Protein AF-A0A7S3C3A8-F1 (afdb_monomer_lite)

Radius of gyration: 32.12 Å; chains: 1; bounding box: 82×90×68 Å

InterPro domains:
  IPR036719 Neurotransmitter-gated ion-channel transmembrane domain superfamily [SSF90112] (2-70)
  IPR038050 Neuronal acetylcholine receptor [G3DSA:1.20.58.390] (1-126)

Foldseek 3Di:
DLVVLLVLLVQLLVLLVDDPVPLVVSLVSLVVSLVVLVVVVVVVVVVDPDDPDCDPVNVSSVVSNVLSVVSNVVSVVVVVVVVPDPPPDVVPVVVVVVSVVSVVVSVVSNVVSVVVSVVVVVVVVVVVVVVVVVCVPPVVNVVVCVVVVPPPPPPPPPPPPDPDDDDDDDDPDDDPVVVPPPPDDDDDDDDDDDDDDDDDDDDDDDDDDDDDDDDPDDDDDDDDDCPDPVVVVVVVVVVVVVVVVVVPPDDDDDDDDD

Secondary structure (DSSP, 8-state):
-HHHHHHHHHHHHHGGGS-GGGHHHHHHHHHHHHHHHHHHHHHHHTTS---SS--HHHHHHHHHHHHHHHHHHHHHHHHHHHTT---TTTHHHHHHHHHHHHHHHHHHHHHHHHHHHHHHHHHHHHHHHHHHHHHHH-HHHHHHHHHTT-----------S--------------TTTTSSSSS--------------------------------------------HHHHHHHHHHHHHHHHHHTT-PPPPPP---

pLDDT: mean 70.59, std 19.93, range [32.56, 95.56]

Organism: NCBI:txid156174

Structure (mmCIF, N/CA/C/O backbone):
data_AF-A0A7S3C3A8-F1
#
_entry.id   AF-A0A7S3C3A8-F1
#
loop_
_atom_site.group_PDB
_atom_site.id
_atom_site.type_symbol
_atom_site.label_atom_id
_atom_site.label_alt_id
_atom_site.label_comp_id
_atom_site.label_asym_id
_atom_site.label_entity_id
_atom_site.label_seq_id
_atom_site.pdbx_PDB_ins_code
_atom_site.Cartn_x
_atom_site.Cartn_y
_atom_site.Cartn_z
_atom_site.occupancy
_atom_site.B_iso_or_equiv
_atom_site.auth_seq_id
_atom_site.auth_comp_id
_atom_site.auth_asym_id
_atom_site.auth_atom_id
_atom_site.pdbx_PDB_model_num
ATOM 1 N N . VAL A 1 1 ? -11.037 -4.523 7.716 1.00 83.69 1 VAL A N 1
ATOM 2 C CA . VAL A 1 1 ? -10.410 -3.307 7.142 1.00 83.69 1 VAL A CA 1
ATOM 3 C C . VAL A 1 1 ? -8.915 -3.490 6.926 1.00 83.69 1 VAL A C 1
ATOM 5 O O . VAL A 1 1 ? -8.466 -3.279 5.818 1.00 83.69 1 VAL A O 1
ATOM 8 N N . ILE A 1 2 ? -8.159 -3.967 7.920 1.00 83.81 2 ILE A N 1
ATOM 9 C CA . ILE A 1 2 ? -6.715 -4.226 7.752 1.00 83.81 2 ILE A CA 1
ATOM 10 C C . ILE A 1 2 ? -6.451 -5.300 6.686 1.00 83.81 2 ILE A C 1
ATOM 12 O O . ILE A 1 2 ? -5.671 -5.065 5.779 1.00 83.81 2 ILE A O 1
ATOM 16 N N . LEU A 1 3 ? -7.177 -6.424 6.742 1.00 85.56 3 LEU A N 1
ATOM 17 C CA . LEU A 1 3 ? -7.025 -7.540 5.801 1.00 85.56 3 LEU A CA 1
ATOM 18 C C . LEU A 1 3 ? -7.137 -7.135 4.311 1.00 85.56 3 LEU A C 1
ATOM 20 O O . LEU A 1 3 ? -6.213 -7.451 3.563 1.00 85.56 3 LEU A O 1
ATOM 24 N N . PRO A 1 4 ? -8.193 -6.430 3.847 1.00 90.75 4 PRO A N 1
ATOM 25 C CA . PRO A 1 4 ? -8.275 -6.020 2.443 1.00 90.75 4 PRO A CA 1
ATOM 26 C C . PRO A 1 4 ? -7.177 -5.025 2.049 1.00 90.75 4 PRO A C 1
ATOM 28 O O . PRO A 1 4 ? -6.632 -5.155 0.962 1.00 90.75 4 PRO A O 1
ATOM 31 N N . ILE A 1 5 ? -6.789 -4.098 2.937 1.00 89.62 5 ILE A N 1
ATOM 32 C CA . ILE A 1 5 ? -5.680 -3.160 2.685 1.00 89.62 5 ILE A CA 1
ATOM 33 C C . ILE A 1 5 ? -4.371 -3.926 2.457 1.00 89.62 5 ILE A C 1
ATOM 35 O O . ILE A 1 5 ? -3.675 -3.663 1.483 1.00 89.62 5 ILE A O 1
ATOM 39 N N . THR A 1 6 ? -4.066 -4.902 3.318 1.00 85.25 6 THR A N 1
ATOM 40 C CA . THR A 1 6 ? -2.862 -5.737 3.179 1.00 85.25 6 THR A CA 1
ATOM 41 C C . THR A 1 6 ? -2.923 -6.675 1.975 1.00 85.25 6 THR A C 1
ATOM 43 O O . THR A 1 6 ? -1.894 -7.012 1.412 1.00 85.25 6 THR A O 1
ATOM 46 N N . CYS A 1 7 ? -4.113 -7.116 1.552 1.00 89.75 7 CYS A N 1
ATOM 47 C CA . CYS A 1 7 ? -4.233 -7.887 0.312 1.00 89.75 7 CYS A CA 1
ATOM 48 C C . CYS A 1 7 ? -3.934 -7.015 -0.908 1.00 89.75 7 CYS A C 1
ATOM 50 O O . CYS A 1 7 ? -3.200 -7.449 -1.788 1.00 89.75 7 CYS A O 1
ATOM 52 N N . LEU A 1 8 ? -4.474 -5.792 -0.960 1.00 91.69 8 LEU A N 1
ATOM 53 C CA . LEU A 1 8 ? -4.268 -4.879 -2.090 1.00 91.69 8 LEU A CA 1
ATOM 54 C C . LEU A 1 8 ? -2.791 -4.559 -2.319 1.00 91.69 8 LEU A C 1
ATOM 56 O O . LEU A 1 8 ? -2.350 -4.494 -3.462 1.00 91.69 8 LEU A O 1
ATOM 60 N N . SER A 1 9 ? -2.015 -4.396 -1.254 1.00 87.62 9 SER A N 1
ATOM 61 C CA . SER A 1 9 ? -0.583 -4.140 -1.372 1.00 87.62 9 SER A CA 1
ATOM 62 C C . SER A 1 9 ? 0.221 -5.365 -1.803 1.00 87.62 9 SER A C 1
ATOM 64 O O . SER A 1 9 ? 1.071 -5.237 -2.678 1.00 87.62 9 SER A O 1
ATOM 66 N N . VAL A 1 10 ? -0.110 -6.562 -1.309 1.00 87.81 10 VAL A N 1
ATOM 67 C CA . VAL A 1 10 ? 0.480 -7.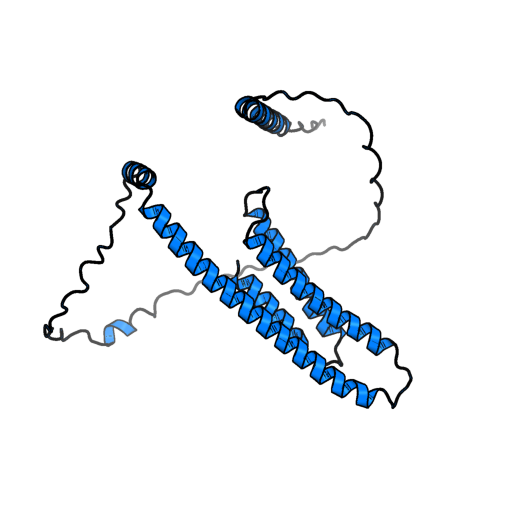822 -1.807 1.00 87.81 10 VAL A CA 1
ATOM 68 C C . VAL A 1 10 ? 0.159 -8.046 -3.293 1.00 87.81 10 VAL A C 1
ATOM 70 O O . VAL A 1 10 ? 1.001 -8.500 -4.067 1.00 87.81 10 VAL A O 1
ATOM 73 N N . PHE A 1 11 ? -1.051 -7.697 -3.732 1.00 91.75 11 PHE A N 1
ATOM 74 C CA . PHE A 1 11 ? -1.387 -7.729 -5.155 1.00 91.75 11 PHE A CA 1
ATOM 75 C C . PHE A 1 11 ? -0.615 -6.676 -5.951 1.00 91.75 11 PHE A C 1
ATOM 77 O O . PHE A 1 11 ? -0.163 -6.965 -7.057 1.00 91.75 11 PHE A O 1
ATOM 84 N N . ALA A 1 12 ? -0.409 -5.486 -5.390 1.00 90.44 12 ALA A N 1
ATOM 85 C CA . ALA A 1 12 ? 0.388 -4.454 -6.034 1.00 90.44 12 ALA A CA 1
ATOM 86 C C . ALA A 1 12 ? 1.852 -4.885 -6.205 1.00 90.44 12 ALA A C 1
ATOM 88 O O . ALA A 1 12 ? 2.393 -4.715 -7.289 1.00 90.44 12 ALA A O 1
ATOM 89 N N . THR A 1 13 ? 2.482 -5.530 -5.217 1.00 86.12 13 THR A N 1
ATOM 90 C CA . THR A 1 13 ? 3.855 -6.049 -5.386 1.00 86.12 13 THR A CA 1
ATOM 91 C C . THR A 1 13 ? 3.944 -7.155 -6.436 1.00 86.12 13 THR A C 1
ATOM 93 O O . THR A 1 13 ? 5.006 -7.359 -7.022 1.00 86.12 13 THR A O 1
ATOM 96 N N . THR A 1 14 ? 2.831 -7.834 -6.731 1.00 88.69 14 THR A N 1
ATOM 97 C CA . THR A 1 14 ? 2.771 -8.841 -7.796 1.00 88.69 14 THR A CA 1
ATOM 98 C C . THR A 1 14 ? 2.933 -8.218 -9.190 1.00 88.69 14 THR A C 1
ATOM 100 O O . THR A 1 14 ? 3.398 -8.899 -10.102 1.00 88.69 14 THR A O 1
ATOM 103 N N . SER A 1 15 ? 2.647 -6.919 -9.373 1.00 89.94 15 SER A N 1
ATOM 104 C CA . SER A 1 15 ? 2.855 -6.237 -10.665 1.00 89.94 15 SER A CA 1
ATOM 105 C C . SER A 1 15 ? 4.325 -6.221 -11.102 1.00 89.94 15 SER A C 1
ATOM 107 O O . SER A 1 15 ? 4.616 -6.142 -12.293 1.00 89.94 15 SER A O 1
ATOM 109 N N . LEU A 1 16 ? 5.258 -6.382 -10.159 1.00 84.62 16 LEU A N 1
ATOM 110 C CA . LEU A 1 16 ? 6.696 -6.437 -10.424 1.00 84.62 16 LEU A CA 1
ATOM 111 C C . LEU A 1 16 ? 7.152 -7.768 -11.040 1.00 84.62 16 LEU A C 1
ATOM 113 O O . LEU A 1 16 ? 8.262 -7.841 -11.558 1.00 84.62 16 LEU A O 1
ATOM 117 N N . LEU A 1 17 ? 6.310 -8.808 -11.008 1.00 87.94 17 LEU A N 1
ATOM 118 C CA . LEU A 1 17 ? 6.567 -10.075 -11.706 1.00 87.94 17 LEU A CA 1
ATOM 119 C C . LEU A 1 17 ? 6.237 -10.008 -13.202 1.00 87.94 17 LEU A C 1
ATOM 121 O O . LEU A 1 17 ? 6.614 -10.912 -13.947 1.00 87.94 17 LEU A O 1
ATOM 125 N N . VAL A 1 18 ? 5.521 -8.973 -13.649 1.00 89.88 18 VAL A N 1
ATOM 126 C CA . VAL A 1 18 ? 5.153 -8.818 -15.059 1.00 89.88 18 VAL A CA 1
ATOM 127 C C . VAL A 1 18 ? 6.405 -8.456 -15.878 1.00 89.88 18 VAL A C 1
ATOM 129 O O . VAL A 1 18 ? 7.186 -7.598 -15.449 1.00 89.88 18 VAL A O 1
ATOM 132 N N . PRO A 1 19 ? 6.623 -9.089 -17.050 1.00 86.88 19 PRO A N 1
ATOM 133 C CA . PRO A 1 19 ? 7.762 -8.803 -17.917 1.00 86.88 19 PRO A CA 1
ATOM 134 C C . PRO A 1 19 ? 7.896 -7.319 -18.281 1.00 86.88 19 PRO A C 1
ATOM 136 O O . PRO A 1 19 ? 6.918 -6.581 -18.384 1.00 86.88 19 PRO A O 1
ATOM 139 N N . ARG A 1 20 ? 9.136 -6.879 -18.514 1.00 81.81 20 ARG A N 1
ATOM 140 C CA . ARG A 1 20 ? 9.455 -5.482 -18.865 1.00 81.81 20 ARG A CA 1
ATOM 141 C C . ARG A 1 20 ? 8.879 -5.050 -20.211 1.00 81.81 20 ARG A C 1
ATOM 143 O O . ARG A 1 20 ? 8.577 -3.875 -20.378 1.00 81.81 20 ARG A O 1
ATOM 150 N N . ASP A 1 21 ? 8.670 -5.999 -21.117 1.00 87.19 21 ASP A N 1
ATOM 151 C CA . ASP A 1 21 ? 8.139 -5.734 -22.456 1.00 87.19 21 ASP A CA 1
ATOM 152 C C . ASP A 1 21 ? 6.715 -5.155 -22.415 1.00 87.19 21 ASP A C 1
ATOM 154 O O . ASP A 1 21 ? 6.302 -4.462 -23.343 1.00 87.19 21 ASP A O 1
ATOM 158 N N . SER A 1 22 ? 5.972 -5.373 -21.320 1.00 90.62 22 SER A N 1
ATOM 159 C CA . SER A 1 22 ? 4.619 -4.849 -21.124 1.00 90.62 22 SER A CA 1
ATOM 160 C C . SER A 1 22 ? 4.529 -3.802 -20.005 1.00 90.62 22 SER A C 1
ATOM 162 O O . SER A 1 22 ? 3.651 -3.832 -19.140 1.00 90.62 22 SER A O 1
ATOM 164 N N . LEU A 1 23 ? 5.401 -2.789 -20.057 1.00 88.25 23 LEU A N 1
ATOM 165 C CA . LEU A 1 23 ? 5.364 -1.615 -19.167 1.00 88.25 23 LEU A CA 1
ATOM 166 C C . LEU A 1 23 ? 3.976 -0.971 -19.030 1.00 88.25 23 LEU A C 1
ATOM 168 O O . LEU A 1 23 ? 3.586 -0.561 -17.936 1.00 88.25 23 LEU A O 1
ATOM 172 N N . GLY A 1 24 ? 3.219 -0.902 -20.128 1.00 92.25 24 GLY A N 1
ATOM 173 C CA . GLY A 1 24 ? 1.852 -0.381 -20.112 1.00 92.25 24 GLY A CA 1
ATOM 174 C C . GLY A 1 24 ? 0.914 -1.203 -19.222 1.00 92.25 24 GLY A C 1
ATOM 175 O O . GLY A 1 24 ? 0.124 -0.630 -18.474 1.00 92.25 24 GLY A O 1
ATOM 176 N N . GLU A 1 25 ? 1.038 -2.533 -19.242 1.00 93.50 25 GLU A N 1
ATOM 177 C CA . GLU A 1 25 ? 0.242 -3.436 -18.400 1.00 93.50 25 GLU A CA 1
ATOM 178 C C . GLU A 1 25 ? 0.617 -3.286 -16.927 1.00 93.50 25 GLU A C 1
ATOM 180 O O . GLU A 1 25 ? -0.266 -3.171 -16.076 1.00 93.50 25 GLU A O 1
ATOM 185 N N . ARG A 1 26 ? 1.920 -3.202 -16.623 1.00 91.69 26 ARG A N 1
ATOM 186 C CA . ARG A 1 26 ? 2.415 -2.944 -15.261 1.00 91.69 26 ARG A CA 1
ATOM 187 C C . ARG A 1 26 ? 1.818 -1.674 -14.680 1.00 91.69 26 ARG A C 1
ATOM 189 O O . ARG A 1 26 ? 1.237 -1.702 -13.597 1.00 91.69 26 ARG A O 1
ATOM 196 N N . LEU A 1 27 ? 1.907 -0.578 -15.430 1.00 93.00 27 LEU A N 1
ATOM 197 C CA . LEU A 1 27 ? 1.422 0.724 -14.989 1.00 93.00 27 LEU A CA 1
ATOM 198 C C . LEU A 1 27 ? -0.105 0.726 -14.837 1.00 93.00 27 LEU A C 1
ATOM 200 O O . LEU A 1 27 ? -0.614 1.269 -13.858 1.00 93.00 27 LEU A O 1
ATOM 204 N N . ALA A 1 28 ? -0.836 0.055 -15.735 1.00 94.75 28 ALA A N 1
ATOM 205 C CA . ALA A 1 28 ? -2.283 -0.117 -15.618 1.00 94.75 28 ALA A CA 1
ATOM 206 C C . ALA A 1 28 ? -2.678 -0.903 -14.353 1.00 94.75 28 ALA A C 1
ATOM 208 O O . ALA A 1 28 ? -3.582 -0.480 -13.627 1.00 94.75 28 ALA A O 1
ATOM 209 N N . ILE A 1 29 ? -1.977 -2.000 -14.042 1.00 94.31 29 ILE A N 1
ATOM 210 C CA . ILE A 1 29 ? -2.215 -2.800 -12.831 1.00 94.31 29 ILE A CA 1
ATOM 211 C C . ILE A 1 29 ? -1.902 -1.970 -11.582 1.00 94.31 29 ILE A C 1
ATOM 213 O O . ILE A 1 29 ? -2.759 -1.852 -10.703 1.00 94.31 29 ILE A O 1
ATOM 217 N N . THR A 1 30 ? -0.724 -1.345 -11.510 1.00 93.00 30 THR A N 1
ATOM 218 C CA . THR A 1 30 ? -0.319 -0.526 -10.358 1.00 93.00 30 THR A CA 1
ATOM 219 C C . THR A 1 30 ? -1.310 0.623 -10.128 1.00 93.00 30 THR A C 1
ATOM 221 O O . THR A 1 30 ? -1.774 0.833 -9.004 1.00 93.00 30 THR A O 1
ATOM 224 N N . LEU A 1 31 ? -1.722 1.323 -11.189 1.00 94.50 31 LEU A N 1
ATOM 225 C CA . LEU A 1 31 ? -2.690 2.418 -11.105 1.00 94.50 31 LEU A CA 1
ATOM 226 C C . LEU A 1 31 ? -4.082 1.931 -10.669 1.00 94.50 31 LEU A C 1
ATOM 228 O O . LEU A 1 31 ? -4.742 2.594 -9.866 1.00 94.50 31 LEU A O 1
ATOM 232 N N . SER A 1 32 ? -4.505 0.748 -11.121 1.00 95.56 32 SER A N 1
ATOM 233 C CA . SER A 1 32 ? -5.765 0.135 -10.682 1.00 95.56 32 SER A CA 1
ATOM 234 C C . SER A 1 32 ? -5.758 -0.186 -9.180 1.00 95.56 32 SER A C 1
ATOM 236 O O . SER A 1 32 ? -6.746 0.072 -8.492 1.00 95.56 32 SER A O 1
ATOM 238 N N . MET A 1 33 ? -4.622 -0.641 -8.640 1.00 94.56 33 MET A N 1
ATOM 239 C CA . MET A 1 33 ? -4.454 -0.917 -7.208 1.00 94.56 33 MET A CA 1
ATOM 240 C C . MET A 1 33 ? -4.440 0.367 -6.373 1.00 94.56 33 MET A C 1
ATOM 242 O O . MET A 1 33 ? -5.043 0.410 -5.298 1.00 94.56 33 MET A O 1
ATOM 246 N N . VAL A 1 34 ? -3.830 1.443 -6.884 1.00 94.19 34 VAL A N 1
ATOM 247 C CA . VAL A 1 34 ? -3.895 2.780 -6.264 1.00 94.19 34 VAL A CA 1
ATOM 248 C C . VAL A 1 34 ? -5.343 3.269 -6.180 1.00 94.19 34 VAL A C 1
ATOM 250 O O . VAL A 1 34 ? -5.786 3.706 -5.114 1.00 94.19 34 VAL A O 1
ATOM 253 N N . LEU A 1 35 ? -6.106 3.154 -7.270 1.00 95.38 35 LEU A N 1
ATOM 254 C CA . LEU A 1 35 ? -7.516 3.553 -7.308 1.00 95.38 35 LEU A CA 1
ATOM 255 C C . LEU A 1 35 ? -8.384 2.690 -6.384 1.00 95.38 35 LEU A C 1
ATOM 257 O O . LEU A 1 35 ? -9.226 3.227 -5.663 1.00 95.38 35 LEU A O 1
ATOM 261 N N . ALA A 1 36 ? -8.152 1.377 -6.342 1.00 95.12 36 ALA A N 1
ATOM 262 C CA . ALA A 1 36 ? -8.853 0.471 -5.434 1.00 95.12 36 ALA A CA 1
ATOM 263 C C . ALA A 1 36 ? -8.583 0.819 -3.960 1.00 95.12 36 ALA A C 1
ATOM 265 O O . ALA A 1 36 ? -9.512 0.859 -3.148 1.00 95.12 36 ALA A O 1
ATOM 266 N N . SER A 1 37 ? -7.33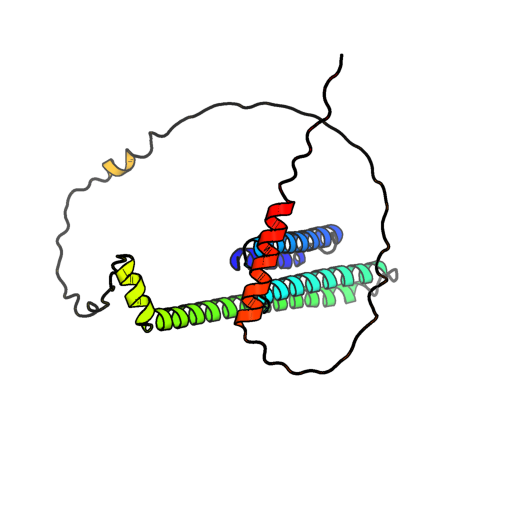1 1.140 -3.619 1.00 93.06 37 SER A N 1
ATOM 267 C CA . SER A 1 37 ? -6.952 1.600 -2.277 1.00 93.06 37 SER A CA 1
ATOM 268 C C . SER A 1 37 ? -7.640 2.924 -1.911 1.00 93.06 37 SER A C 1
ATOM 270 O O . SER A 1 37 ? -8.183 3.065 -0.810 1.00 93.06 37 SER A O 1
ATOM 272 N N . LEU A 1 38 ? -7.720 3.872 -2.853 1.00 93.94 38 LEU A N 1
ATOM 273 C CA . LEU A 1 38 ? -8.452 5.130 -2.668 1.00 93.94 38 LEU A CA 1
ATOM 274 C C . LEU A 1 38 ? -9.954 4.904 -2.458 1.00 93.94 38 LEU A C 1
ATOM 276 O O . LEU A 1 38 ? -10.517 5.440 -1.503 1.00 93.94 38 LEU A O 1
ATOM 280 N N . ALA A 1 39 ? -10.600 4.084 -3.288 1.00 94.94 39 ALA A N 1
ATOM 281 C CA . ALA A 1 39 ? -12.021 3.758 -3.149 1.00 94.94 39 A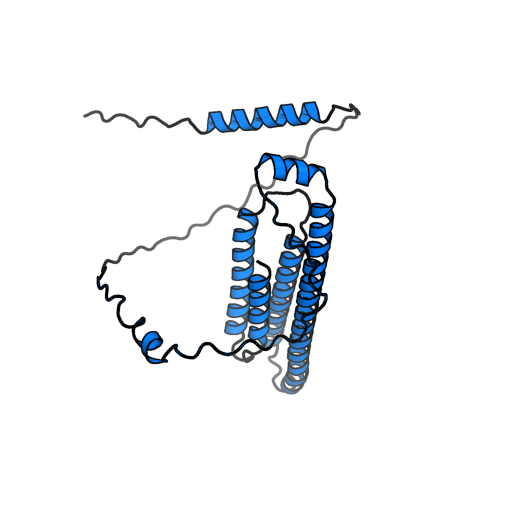LA A CA 1
ATOM 282 C C . ALA A 1 39 ? -12.324 3.095 -1.794 1.00 94.94 39 ALA A C 1
ATOM 284 O O . ALA A 1 39 ? -13.301 3.435 -1.112 1.00 94.94 39 ALA A O 1
ATOM 285 N N . PHE A 1 40 ? -11.440 2.196 -1.355 1.00 92.81 40 PHE A N 1
ATOM 286 C CA . PHE A 1 40 ? -11.545 1.564 -0.048 1.00 92.81 40 PHE A CA 1
ATOM 287 C C . PHE A 1 40 ? -11.423 2.582 1.095 1.00 92.81 40 PHE A C 1
ATOM 289 O O . PHE A 1 40 ? -12.204 2.540 2.051 1.00 92.81 40 PHE A O 1
ATOM 296 N N . ARG A 1 41 ? -10.493 3.539 0.985 1.00 91.44 41 ARG A N 1
ATOM 297 C CA . ARG A 1 41 ? -10.345 4.639 1.947 1.00 91.44 41 ARG A CA 1
ATOM 298 C C . ARG A 1 41 ? -11.603 5.505 2.021 1.00 91.44 41 ARG A C 1
ATOM 300 O O . ARG A 1 41 ? -12.037 5.802 3.131 1.00 91.44 41 ARG A O 1
ATOM 307 N N . TYR A 1 42 ? -12.188 5.887 0.887 1.00 93.25 42 TYR A N 1
ATOM 308 C CA . TYR A 1 42 ? -13.427 6.677 0.863 1.00 93.25 42 TYR A CA 1
ATOM 309 C C . TYR A 1 42 ? -14.560 5.965 1.603 1.00 93.25 42 TYR A C 1
ATOM 311 O O . TYR A 1 42 ? -15.131 6.519 2.540 1.00 93.25 42 TYR A O 1
ATOM 319 N N . THR A 1 43 ? -14.783 4.691 1.275 1.00 93.94 43 THR A N 1
ATOM 320 C CA . THR A 1 43 ? -15.807 3.860 1.928 1.00 93.94 43 THR A CA 1
ATOM 321 C C . THR A 1 43 ? -15.574 3.737 3.439 1.00 93.94 43 THR A C 1
ATOM 323 O O . THR A 1 43 ? -16.514 3.627 4.227 1.00 93.94 43 THR A O 1
ATOM 326 N N . PHE A 1 44 ? -14.310 3.725 3.867 1.00 91.06 44 PHE A N 1
ATOM 327 C CA . PHE A 1 44 ? -13.962 3.639 5.280 1.00 91.06 44 PHE A CA 1
ATOM 328 C C . PHE A 1 44 ? -14.212 4.955 6.026 1.00 91.06 44 PHE A C 1
ATOM 330 O O . PHE A 1 44 ? -14.771 4.924 7.123 1.00 91.06 44 PHE A O 1
ATOM 337 N N . ILE A 1 45 ? -13.844 6.095 5.433 1.00 91.19 45 ILE A N 1
ATOM 338 C CA . ILE A 1 45 ? -14.022 7.424 6.037 1.00 91.19 45 ILE A CA 1
ATOM 339 C C . ILE A 1 45 ? -15.500 7.710 6.320 1.00 91.19 45 ILE A C 1
ATOM 341 O O . ILE A 1 45 ? -15.815 8.254 7.371 1.00 91.19 45 ILE A O 1
ATOM 345 N N . GLU A 1 46 ? -16.414 7.274 5.451 1.00 93.62 46 GLU A N 1
ATOM 346 C CA . GLU A 1 46 ? -17.860 7.460 5.655 1.00 93.62 46 GLU A CA 1
ATOM 347 C C . GLU A 1 46 ? -18.410 6.736 6.892 1.00 93.62 46 GLU A C 1
ATOM 349 O O . GLU A 1 46 ? -19.432 7.134 7.450 1.00 93.62 46 GLU A O 1
ATOM 354 N N . ARG A 1 47 ? -17.744 5.666 7.343 1.00 92.38 47 ARG A N 1
ATOM 355 C CA . ARG A 1 47 ? -18.190 4.872 8.499 1.00 92.38 47 ARG A CA 1
ATOM 356 C C . ARG A 1 47 ? -17.556 5.298 9.815 1.00 92.38 47 ARG A C 1
ATOM 358 O O . ARG A 1 47 ? -18.014 4.854 10.869 1.00 92.38 47 ARG A O 1
ATOM 365 N N . VAL A 1 48 ? -16.495 6.099 9.774 1.00 89.69 48 VAL A N 1
ATOM 366 C CA . VAL A 1 48 ? -15.768 6.526 10.971 1.00 89.69 48 VAL A CA 1
ATOM 367 C C . VAL A 1 48 ? -16.214 7.939 11.344 1.00 89.69 48 VAL A C 1
ATOM 369 O O . VAL A 1 48 ? -16.161 8.833 10.503 1.00 89.69 48 VAL A O 1
ATOM 372 N N . PRO A 1 49 ? -16.652 8.181 12.593 1.00 91.94 49 PRO A N 1
ATOM 373 C CA . PRO A 1 49 ? -16.993 9.529 13.024 1.00 91.94 49 PRO A CA 1
ATOM 374 C C . PRO A 1 49 ? -15.768 10.440 12.911 1.00 91.94 49 PRO A C 1
ATOM 376 O O . PRO A 1 49 ? -14.659 10.056 13.286 1.00 91.94 49 PRO A O 1
ATOM 379 N N . VAL A 1 50 ? -15.980 11.657 12.411 1.00 89.88 50 VAL A N 1
ATOM 380 C CA . VAL A 1 50 ? -14.912 12.644 12.228 1.00 89.88 50 VAL A CA 1
ATOM 381 C C . VAL A 1 50 ? -14.340 13.016 13.597 1.00 89.88 50 VAL A C 1
ATOM 383 O O . VAL A 1 50 ? -14.992 13.680 14.400 1.00 89.88 50 VAL A O 1
ATOM 386 N N . VAL A 1 51 ? -13.116 12.569 13.869 1.00 92.69 51 VAL A N 1
ATOM 387 C CA . VAL A 1 51 ? -12.347 12.922 15.067 1.00 92.69 51 VAL A CA 1
ATOM 388 C C . VAL A 1 51 ? -11.174 13.814 14.669 1.00 92.69 51 VAL A C 1
ATOM 390 O O . VAL A 1 51 ? -10.522 13.580 13.657 1.00 92.69 51 VAL A O 1
ATOM 393 N N . SER A 1 52 ? -10.882 14.848 15.463 1.00 91.25 52 SER A N 1
ATOM 394 C CA . SER A 1 52 ? -9.839 15.838 15.136 1.00 91.25 52 SER A CA 1
ATOM 395 C C . SER A 1 52 ? -8.402 15.322 15.280 1.00 91.25 52 SER A C 1
ATOM 397 O O . SER A 1 52 ? -7.460 16.052 14.983 1.00 91.25 52 SER A O 1
ATOM 399 N N . TYR A 1 53 ? -8.210 14.098 15.777 1.00 91.06 53 TYR A N 1
ATOM 400 C CA . TYR A 1 53 ? -6.895 13.478 15.923 1.00 91.06 53 TYR A CA 1
ATOM 401 C C . TYR A 1 53 ? -6.697 12.372 14.889 1.00 91.06 53 TYR A C 1
ATOM 403 O O . TYR A 1 53 ? -7.629 11.662 14.525 1.00 91.06 53 TYR A O 1
ATOM 411 N N . LEU A 1 54 ? -5.450 12.201 14.449 1.00 88.81 54 LEU A N 1
ATOM 412 C CA . LEU A 1 54 ? -5.089 11.171 13.483 1.00 88.81 54 LEU A CA 1
ATOM 413 C C . LEU A 1 54 ? -5.202 9.790 14.138 1.00 88.81 54 LEU A C 1
ATOM 415 O O . LEU A 1 54 ? -4.431 9.463 15.052 1.00 88.81 54 LEU A O 1
ATOM 419 N N . THR A 1 55 ? -6.161 8.984 13.687 1.00 89.56 55 THR A N 1
ATOM 420 C CA . THR A 1 55 ? -6.380 7.660 14.268 1.00 89.56 55 THR A CA 1
ATOM 421 C C . THR A 1 55 ? -5.241 6.712 13.885 1.00 89.56 55 THR A C 1
ATOM 423 O O . THR A 1 55 ? -4.538 6.905 12.890 1.00 89.56 55 THR A O 1
ATOM 426 N N . LEU A 1 56 ? -5.040 5.645 14.669 1.00 84.31 56 LEU A N 1
ATOM 427 C CA . LEU A 1 56 ? -4.084 4.590 14.306 1.00 84.31 56 LEU A CA 1
ATOM 428 C C . LEU A 1 56 ? -4.428 3.975 12.941 1.00 84.31 56 LEU A C 1
ATOM 430 O O . LEU A 1 56 ? -3.532 3.568 12.206 1.00 84.31 56 LEU A O 1
ATOM 434 N N . MET A 1 57 ? -5.711 3.970 12.578 1.00 86.69 57 MET A N 1
ATOM 435 C CA . MET A 1 57 ? -6.157 3.447 11.299 1.00 86.69 57 MET A CA 1
ATOM 436 C C . MET A 1 57 ? -5.776 4.351 10.125 1.00 86.69 57 MET A C 1
ATOM 438 O O . MET A 1 57 ? -5.298 3.850 9.108 1.00 86.69 57 MET A O 1
ATOM 442 N N . ASP A 1 58 ? -5.882 5.671 10.290 1.00 89.69 58 ASP A N 1
ATOM 443 C CA . ASP A 1 58 ? -5.443 6.630 9.269 1.00 89.69 58 ASP A CA 1
ATOM 444 C C . ASP A 1 58 ? -3.944 6.507 8.990 1.00 89.69 58 ASP A C 1
ATOM 446 O O . ASP A 1 58 ? -3.522 6.573 7.837 1.00 89.69 58 ASP A O 1
ATOM 450 N N . LYS A 1 59 ? -3.132 6.258 10.028 1.00 88.94 59 LYS A N 1
ATOM 451 C CA . LYS A 1 59 ? -1.687 6.025 9.872 1.00 88.94 59 LYS A CA 1
ATOM 452 C C . LYS A 1 59 ? -1.390 4.790 9.020 1.00 88.94 59 LYS A C 1
ATOM 454 O O . LYS A 1 59 ? -0.495 4.844 8.183 1.00 88.94 59 LYS A O 1
ATOM 459 N N . ILE A 1 60 ? -2.140 3.700 9.206 1.00 87.56 60 ILE A N 1
ATOM 460 C CA . ILE A 1 60 ? -1.981 2.467 8.416 1.00 87.56 60 ILE A CA 1
ATOM 461 C C . ILE A 1 60 ? -2.373 2.710 6.956 1.00 87.56 60 ILE A C 1
ATOM 463 O O . ILE A 1 60 ? -1.647 2.307 6.050 1.00 87.56 60 ILE A O 1
ATOM 467 N N . ILE A 1 61 ? -3.495 3.396 6.722 1.00 89.94 61 ILE A N 1
ATOM 468 C CA . ILE A 1 61 ? -3.962 3.714 5.366 1.00 89.94 61 ILE A CA 1
ATOM 469 C C . ILE A 1 61 ? -2.959 4.629 4.650 1.00 89.94 61 ILE A C 1
ATOM 471 O O . ILE A 1 61 ? -2.621 4.378 3.496 1.00 89.94 61 ILE A O 1
ATOM 475 N N . LEU A 1 62 ? -2.446 5.660 5.332 1.00 90.12 62 LEU A N 1
ATOM 476 C CA . LEU A 1 62 ? -1.423 6.553 4.781 1.00 90.12 62 LEU A CA 1
ATOM 477 C C . LEU A 1 62 ? -0.124 5.813 4.463 1.00 90.12 62 LEU A C 1
ATOM 479 O O . LEU A 1 62 ? 0.470 6.074 3.422 1.00 90.12 62 LEU A O 1
ATOM 483 N N . LEU A 1 63 ? 0.298 4.883 5.323 1.00 87.25 63 LEU A N 1
ATOM 484 C CA . LEU A 1 63 ? 1.482 4.064 5.074 1.00 87.25 63 LEU A CA 1
ATOM 485 C C . LEU A 1 63 ? 1.302 3.188 3.828 1.00 87.25 63 LEU A C 1
ATOM 487 O O . LEU A 1 63 ? 2.190 3.153 2.983 1.00 87.25 63 LEU A O 1
ATOM 491 N N . ASN A 1 64 ? 0.149 2.532 3.675 1.00 90.00 64 ASN A N 1
ATOM 492 C CA . ASN A 1 64 ? -0.149 1.733 2.484 1.00 90.00 64 ASN A CA 1
ATOM 493 C C . ASN A 1 64 ? -0.173 2.601 1.213 1.00 90.00 64 ASN A C 1
ATOM 495 O O . ASN A 1 64 ? 0.466 2.263 0.220 1.00 90.00 64 ASN A O 1
ATOM 499 N N . PHE A 1 65 ? -0.833 3.761 1.268 1.00 91.19 65 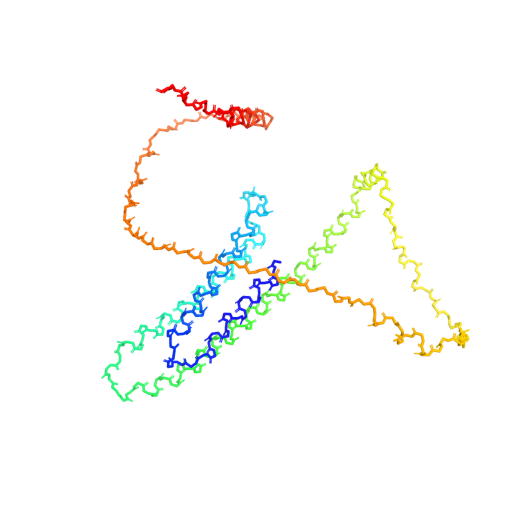PHE A N 1
ATOM 500 C CA . PHE A 1 65 ? -0.866 4.699 0.147 1.00 91.19 65 PHE A CA 1
ATOM 501 C C . PHE A 1 65 ? 0.536 5.203 -0.223 1.00 91.19 65 PHE A C 1
ATOM 503 O O . PHE A 1 65 ? 0.866 5.303 -1.401 1.00 91.19 65 PHE A O 1
ATOM 510 N N . PHE A 1 66 ? 1.381 5.472 0.774 1.00 90.75 66 PHE A N 1
ATOM 511 C CA . PHE A 1 66 ? 2.774 5.850 0.561 1.00 90.75 66 PHE A CA 1
ATOM 512 C C . PHE A 1 66 ? 3.576 4.734 -0.124 1.00 90.75 66 PHE A C 1
ATOM 514 O O . PHE A 1 66 ? 4.319 5.015 -1.062 1.00 90.75 66 PHE A O 1
ATOM 521 N N . MET A 1 67 ? 3.385 3.470 0.272 1.00 86.50 67 MET A N 1
ATOM 522 C CA . MET A 1 67 ? 4.027 2.328 -0.394 1.00 86.50 67 MET A CA 1
ATOM 523 C C . MET A 1 67 ? 3.583 2.184 -1.855 1.00 86.50 67 MET A C 1
ATOM 525 O O . MET A 1 67 ? 4.424 2.033 -2.738 1.00 86.50 67 MET A O 1
ATOM 529 N N . LEU A 1 68 ? 2.280 2.297 -2.129 1.00 91.12 68 LEU A N 1
ATOM 530 C CA . LEU A 1 68 ? 1.751 2.267 -3.497 1.00 91.12 68 LEU A CA 1
ATOM 531 C C . LEU A 1 68 ? 2.281 3.432 -4.347 1.00 91.12 68 LEU A C 1
ATOM 533 O O . LEU A 1 68 ? 2.584 3.251 -5.525 1.00 91.12 68 LEU A O 1
ATOM 537 N N . ALA A 1 69 ? 2.438 4.618 -3.754 1.00 91.44 69 ALA A N 1
ATOM 538 C CA . ALA A 1 69 ? 3.019 5.771 -4.434 1.00 91.44 69 ALA A CA 1
ATOM 539 C C . ALA A 1 69 ? 4.502 5.559 -4.778 1.00 91.44 69 ALA A C 1
ATOM 541 O O . ALA A 1 69 ? 4.928 5.933 -5.869 1.00 91.44 69 ALA A O 1
ATOM 542 N N . LEU A 1 70 ? 5.284 4.935 -3.887 1.00 89.50 70 LEU A N 1
ATOM 543 C CA . LEU A 1 70 ? 6.677 4.571 -4.170 1.00 89.50 70 LEU A CA 1
ATOM 544 C C . LEU A 1 70 ? 6.782 3.534 -5.290 1.00 89.50 70 LEU A C 1
ATOM 546 O O . LEU A 1 70 ? 7.644 3.668 -6.156 1.00 89.50 70 LEU A O 1
ATOM 550 N N . LEU A 1 71 ? 5.893 2.539 -5.297 1.00 89.56 71 LEU A N 1
ATOM 551 C CA . LEU A 1 71 ? 5.822 1.537 -6.360 1.00 89.56 71 LEU A CA 1
ATOM 552 C C . LEU A 1 71 ? 5.535 2.193 -7.719 1.00 89.56 71 LEU A C 1
ATOM 554 O O . LEU A 1 71 ? 6.265 1.976 -8.682 1.00 89.56 71 LEU A O 1
ATOM 558 N N . LEU A 1 72 ? 4.533 3.074 -7.767 1.00 92.00 72 LEU A N 1
ATOM 559 C CA . LEU A 1 72 ? 4.199 3.833 -8.971 1.00 92.00 72 LEU A CA 1
ATOM 560 C C . LEU A 1 72 ? 5.362 4.733 -9.420 1.00 92.00 72 LEU A C 1
ATOM 562 O O . LEU A 1 72 ? 5.663 4.814 -10.609 1.00 92.00 72 LEU A O 1
ATOM 566 N N . ALA A 1 73 ? 6.046 5.392 -8.481 1.00 91.81 73 ALA A N 1
ATOM 567 C CA . ALA A 1 73 ? 7.218 6.209 -8.785 1.00 91.81 73 ALA A CA 1
ATOM 568 C C . ALA A 1 73 ? 8.378 5.372 -9.351 1.00 91.81 73 ALA A C 1
ATOM 570 O O . ALA A 1 73 ? 9.096 5.850 -10.232 1.00 91.81 73 ALA A O 1
ATOM 571 N N . ALA A 1 74 ? 8.554 4.133 -8.882 1.00 87.56 74 ALA A N 1
ATOM 572 C CA . ALA A 1 74 ? 9.542 3.202 -9.419 1.00 87.56 74 ALA A CA 1
ATOM 573 C C . ALA A 1 74 ? 9.204 2.790 -10.863 1.00 87.56 74 ALA A C 1
ATOM 575 O O . ALA A 1 74 ? 10.074 2.885 -11.730 1.00 87.56 74 ALA A O 1
ATOM 576 N N . ASP A 1 75 ? 7.943 2.436 -11.139 1.00 89.25 75 ASP A N 1
ATOM 577 C CA . ASP A 1 75 ? 7.470 2.096 -12.491 1.00 89.25 75 ASP A CA 1
ATOM 578 C C . ASP A 1 75 ? 7.643 3.283 -13.465 1.00 89.25 75 ASP A C 1
ATOM 580 O O . ASP A 1 75 ? 8.158 3.126 -14.573 1.00 89.25 75 ASP A O 1
ATOM 584 N N . ILE A 1 76 ? 7.294 4.502 -13.037 1.00 90.75 76 ILE A N 1
ATOM 585 C CA . ILE A 1 76 ? 7.475 5.722 -13.842 1.00 90.75 76 ILE A CA 1
ATOM 586 C C . ILE A 1 76 ? 8.962 6.008 -14.084 1.00 90.75 76 ILE A C 1
ATOM 588 O O . ILE A 1 76 ? 9.356 6.326 -15.205 1.00 90.75 76 ILE A O 1
ATOM 592 N N . SER A 1 77 ? 9.802 5.880 -13.053 1.00 88.00 77 SER A N 1
ATOM 593 C CA . SER A 1 77 ? 11.251 6.095 -13.182 1.00 88.00 77 SER A CA 1
ATOM 594 C C . SER A 1 77 ? 11.868 5.159 -14.219 1.00 88.00 77 SER A C 1
ATOM 596 O O . SER A 1 77 ? 12.792 5.557 -14.926 1.00 88.00 77 SER A O 1
ATOM 598 N N . PHE A 1 78 ? 11.349 3.935 -14.334 1.00 82.75 78 PHE A N 1
ATOM 599 C CA . PHE A 1 78 ? 11.765 2.987 -15.359 1.00 82.75 78 PHE A CA 1
ATOM 600 C C . PHE A 1 78 ? 11.352 3.441 -16.764 1.00 82.75 78 PHE A C 1
ATOM 602 O O . PHE A 1 78 ? 12.185 3.449 -17.668 1.00 82.75 78 PHE A O 1
ATOM 609 N N . LEU A 1 79 ? 10.109 3.898 -16.935 1.00 87.44 79 LEU A N 1
ATOM 610 C CA . LEU A 1 79 ? 9.609 4.401 -18.218 1.00 87.44 79 LEU A CA 1
ATOM 611 C C . LEU A 1 79 ? 10.451 5.573 -18.753 1.00 87.44 79 LEU A C 1
ATOM 613 O O . LEU A 1 79 ? 10.766 5.624 -19.940 1.00 87.44 79 LEU A O 1
ATOM 617 N N . PHE A 1 80 ? 10.878 6.483 -17.874 1.00 87.12 80 PHE A N 1
ATOM 618 C CA . PHE A 1 80 ? 11.765 7.590 -18.252 1.00 87.12 80 PHE A CA 1
ATOM 619 C C . PHE A 1 80 ? 13.160 7.141 -18.700 1.00 87.12 80 PHE A C 1
ATOM 621 O O . PHE A 1 80 ? 13.807 7.843 -19.475 1.00 87.12 80 PHE A O 1
ATOM 628 N N . LEU A 1 81 ? 13.643 6.007 -18.199 1.00 82.25 81 LEU A N 1
ATOM 629 C CA . LEU A 1 81 ? 14.960 5.483 -18.555 1.00 82.25 81 LEU A CA 1
ATOM 630 C C . LEU A 1 81 ? 14.943 4.714 -19.871 1.00 82.25 81 LEU A C 1
ATOM 632 O O . LEU A 1 81 ? 15.919 4.792 -20.615 1.00 82.25 81 LEU A O 1
ATOM 636 N N . ASP A 1 82 ? 13.854 4.003 -20.150 1.00 81.94 82 ASP A N 1
ATOM 637 C CA . ASP A 1 82 ? 13.697 3.233 -21.383 1.00 81.94 82 ASP A CA 1
ATOM 638 C C . ASP A 1 82 ? 13.585 4.155 -22.611 1.00 81.94 82 ASP A C 1
ATOM 640 O O . ASP A 1 82 ? 14.246 3.944 -23.624 1.00 81.94 82 ASP A O 1
ATOM 644 N N . GLY A 1 83 ? 12.865 5.277 -22.483 1.00 79.50 83 GLY A N 1
ATOM 645 C CA . GLY A 1 83 ? 12.663 6.235 -23.578 1.00 79.50 83 GLY A CA 1
ATOM 646 C C . GLY A 1 83 ? 13.890 7.056 -24.012 1.00 79.50 83 GLY A C 1
ATOM 647 O O . GLY A 1 83 ? 13.760 7.885 -24.908 1.00 79.50 83 GLY A O 1
ATOM 648 N N . GLY A 1 84 ? 15.059 6.888 -23.380 1.00 73.94 84 GLY A N 1
ATOM 649 C CA . GLY A 1 84 ? 16.244 7.728 -23.615 1.00 73.94 84 GLY A CA 1
ATOM 650 C C . GLY A 1 84 ? 17.440 7.047 -24.291 1.00 73.94 84 GLY A C 1
ATOM 651 O O . GLY A 1 84 ? 18.487 7.686 -24.419 1.00 73.94 84 GLY A O 1
ATOM 652 N N . SER A 1 85 ? 17.356 5.764 -24.665 1.00 61.59 85 SER A N 1
ATOM 653 C CA . SER A 1 85 ? 18.533 4.975 -25.067 1.00 61.59 85 SER A CA 1
ATOM 654 C C . SER A 1 85 ? 18.564 4.601 -26.554 1.00 61.59 85 SER A C 1
ATOM 656 O O . SER A 1 85 ? 18.433 3.440 -26.917 1.00 61.59 85 SER A O 1
ATOM 658 N N . ASP A 1 86 ? 18.873 5.571 -27.419 1.00 69.62 86 ASP A N 1
ATOM 659 C CA . ASP A 1 86 ? 19.237 5.317 -28.829 1.00 69.62 86 ASP A CA 1
ATOM 660 C C . ASP A 1 86 ? 20.692 4.793 -28.996 1.00 69.62 86 ASP A C 1
ATOM 662 O O . ASP A 1 86 ? 21.208 4.662 -30.106 1.00 69.62 86 ASP A O 1
ATOM 666 N N . ALA A 1 87 ? 21.402 4.484 -27.901 1.00 62.16 87 ALA A N 1
ATOM 667 C CA . ALA A 1 87 ? 22.810 4.060 -27.898 1.00 62.16 87 ALA A CA 1
ATOM 668 C C . ALA A 1 87 ? 22.947 2.528 -27.730 1.00 62.16 87 ALA A C 1
ATOM 670 O O . ALA A 1 87 ? 23.327 2.011 -26.675 1.00 62.16 87 ALA A O 1
ATOM 671 N N . GLY A 1 88 ? 22.606 1.812 -28.803 1.00 67.00 88 GLY A N 1
ATOM 672 C CA . GLY A 1 88 ? 22.173 0.409 -28.847 1.00 67.00 88 GLY A CA 1
ATOM 673 C C . GLY A 1 88 ? 23.126 -0.754 -28.521 1.00 67.00 88 GLY A C 1
ATOM 674 O O . GLY A 1 88 ? 22.813 -1.860 -28.933 1.00 67.00 88 GLY A O 1
ATOM 675 N N . GLU A 1 89 ? 24.220 -0.614 -27.764 1.00 61.72 89 GLU A N 1
ATOM 676 C CA . GLU A 1 89 ? 25.017 -1.811 -27.370 1.00 61.72 89 GLU A CA 1
ATOM 677 C C . GLU A 1 89 ? 25.555 -1.798 -25.934 1.00 61.72 89 GLU A C 1
ATOM 679 O O . GLU A 1 89 ? 25.670 -2.847 -25.303 1.00 61.72 89 GLU A O 1
ATOM 684 N N . VAL A 1 90 ? 25.815 -0.626 -25.348 1.00 62.59 90 VAL A N 1
ATOM 685 C CA . VAL A 1 90 ? 26.267 -0.530 -23.942 1.00 62.59 90 VAL A CA 1
ATOM 686 C C . VAL A 1 90 ? 25.090 -0.670 -22.955 1.00 62.59 90 VAL A C 1
ATOM 688 O O . VAL A 1 90 ? 25.291 -0.875 -21.755 1.00 62.59 90 VAL A O 1
ATOM 691 N N . ALA A 1 91 ? 23.850 -0.588 -23.446 1.00 63.41 91 ALA A N 1
ATOM 692 C CA . ALA A 1 91 ? 22.634 -0.658 -22.639 1.00 63.41 91 ALA A CA 1
ATOM 693 C C . ALA A 1 91 ? 22.342 -2.068 -22.091 1.00 63.41 91 ALA A C 1
ATOM 695 O O . ALA A 1 91 ? 21.879 -2.202 -20.958 1.00 63.41 91 ALA A O 1
ATOM 696 N N . THR A 1 92 ? 22.677 -3.126 -22.835 1.00 67.62 92 THR A N 1
ATOM 697 C CA . THR A 1 92 ? 22.247 -4.500 -22.518 1.00 67.62 92 THR A CA 1
ATOM 698 C C . THR A 1 92 ? 22.879 -5.048 -21.232 1.00 67.62 92 THR A C 1
ATOM 700 O O . THR A 1 92 ? 22.174 -5.618 -20.405 1.00 67.62 92 THR A O 1
ATOM 703 N N . ARG A 1 93 ? 24.167 -4.776 -20.958 1.00 66.19 93 ARG A N 1
ATOM 704 C CA . ARG A 1 93 ? 24.799 -5.157 -19.670 1.00 66.19 93 ARG A CA 1
ATOM 705 C C . ARG A 1 93 ? 24.331 -4.327 -18.476 1.00 66.19 93 ARG A C 1
ATOM 707 O O . ARG A 1 93 ? 24.360 -4.809 -17.348 1.00 66.19 93 ARG A O 1
ATOM 714 N N . LYS A 1 94 ? 23.919 -3.073 -18.690 1.00 71.62 94 LYS A N 1
ATOM 715 C CA . LYS A 1 94 ? 23.359 -2.245 -17.606 1.00 71.62 94 LYS A CA 1
ATOM 716 C C . LYS A 1 94 ? 21.946 -2.691 -17.218 1.00 71.62 94 LYS A C 1
ATOM 718 O O . LYS A 1 94 ? 21.532 -2.427 -16.091 1.00 71.62 94 LYS A O 1
ATOM 723 N N . LEU A 1 95 ? 21.234 -3.367 -18.120 1.00 69.06 95 LEU A N 1
ATOM 724 C CA . LEU A 1 95 ? 19.862 -3.837 -17.925 1.00 69.06 95 LEU A CA 1
ATOM 725 C C . LEU A 1 95 ? 19.751 -5.050 -16.985 1.00 69.06 95 LEU A C 1
ATOM 727 O O . LEU A 1 95 ? 18.811 -5.081 -16.186 1.00 69.06 95 LEU A O 1
ATOM 731 N N . GLU A 1 96 ? 20.708 -5.987 -17.019 1.00 75.44 96 GLU A N 1
ATOM 732 C CA . GLU A 1 96 ? 20.722 -7.167 -16.129 1.00 75.44 96 GLU A CA 1
ATOM 733 C C . GLU A 1 96 ? 20.946 -6.773 -14.662 1.00 75.44 96 GLU A C 1
ATOM 735 O O . GLU A 1 96 ? 20.115 -7.069 -13.807 1.00 75.44 96 GLU A O 1
ATOM 740 N N . ILE A 1 97 ? 21.995 -5.989 -14.373 1.00 78.94 97 ILE A N 1
ATOM 741 C CA . ILE A 1 97 ? 22.316 -5.548 -12.998 1.00 78.94 97 ILE A CA 1
ATOM 742 C C . ILE A 1 97 ? 21.156 -4.744 -12.383 1.00 78.94 97 ILE A C 1
ATOM 744 O O . ILE A 1 97 ? 20.909 -4.795 -11.177 1.00 78.94 97 ILE A O 1
ATOM 748 N N . ARG A 1 98 ? 20.413 -3.998 -13.209 1.00 74.12 98 ARG A N 1
ATOM 749 C CA . ARG A 1 98 ? 19.228 -3.254 -12.762 1.00 74.12 98 ARG A CA 1
ATOM 750 C C . ARG A 1 98 ? 18.043 -4.154 -12.442 1.00 74.12 98 ARG A C 1
ATOM 752 O O . ARG A 1 98 ? 17.260 -3.805 -11.567 1.00 74.12 98 ARG A O 1
ATOM 759 N N . GLN A 1 99 ? 17.892 -5.274 -13.144 1.00 79.94 99 GLN A N 1
ATOM 760 C CA . GLN A 1 99 ? 16.805 -6.222 -12.897 1.00 79.94 99 GLN A CA 1
ATOM 761 C C . GLN A 1 99 ? 16.943 -6.903 -11.551 1.00 79.94 99 GLN A C 1
ATOM 763 O O . GLN A 1 99 ? 15.981 -6.940 -10.786 1.00 79.94 99 GLN A O 1
ATOM 768 N N . ASP A 1 100 ? 18.153 -7.337 -11.223 1.00 84.38 100 ASP A N 1
ATOM 769 C CA . ASP A 1 100 ? 18.425 -7.927 -9.918 1.00 84.38 100 ASP A CA 1
ATOM 770 C C . ASP A 1 100 ? 18.188 -6.914 -8.795 1.00 84.38 100 ASP A C 1
ATOM 772 O O . ASP A 1 100 ? 17.654 -7.262 -7.741 1.00 84.38 100 ASP A O 1
ATOM 776 N N . LEU A 1 101 ? 18.509 -5.636 -9.035 1.00 83.88 101 LEU A N 1
ATOM 777 C CA . LEU A 1 101 ? 18.229 -4.562 -8.086 1.00 83.88 101 LEU A CA 1
ATOM 778 C C . LEU A 1 101 ? 16.723 -4.334 -7.896 1.00 83.88 101 LEU A C 1
ATOM 780 O O . LEU A 1 101 ? 16.286 -4.130 -6.768 1.00 83.88 101 LEU A O 1
ATOM 784 N N . GLU A 1 102 ? 15.931 -4.386 -8.966 1.00 79.00 102 GLU A N 1
ATOM 785 C CA . GLU A 1 102 ? 14.473 -4.227 -8.905 1.00 79.00 102 GLU A CA 1
ATOM 786 C C . GLU A 1 102 ? 13.809 -5.382 -8.166 1.00 79.00 102 GLU A C 1
ATOM 788 O O . GLU A 1 102 ? 13.018 -5.141 -7.258 1.00 79.00 102 GLU A O 1
ATOM 793 N N . VAL A 1 103 ? 14.166 -6.623 -8.497 1.00 82.75 103 VAL A N 1
ATOM 794 C CA . VAL A 1 103 ? 13.631 -7.808 -7.813 1.00 82.75 103 VAL A CA 1
ATOM 795 C C . VAL A 1 103 ? 14.069 -7.817 -6.347 1.00 82.75 103 VAL A C 1
ATOM 797 O O . VAL A 1 103 ? 13.268 -8.120 -5.461 1.00 82.75 103 VAL A O 1
ATOM 800 N N . SER A 1 104 ? 15.312 -7.423 -6.062 1.00 86.94 104 SER A N 1
ATOM 801 C CA . SER A 1 104 ? 15.816 -7.276 -4.693 1.00 86.94 104 SER A CA 1
ATOM 802 C C . SER A 1 104 ? 15.047 -6.205 -3.917 1.00 86.94 104 SER A C 1
ATOM 804 O O . SER A 1 104 ? 14.594 -6.456 -2.799 1.00 86.94 104 SER A O 1
ATOM 806 N N . LEU A 1 105 ? 14.817 -5.037 -4.523 1.00 82.69 105 LEU A N 1
ATOM 807 C CA . LEU A 1 105 ? 14.063 -3.943 -3.917 1.00 82.69 105 LEU A CA 1
ATOM 808 C C . LEU A 1 105 ? 12.599 -4.343 -3.699 1.00 82.69 105 LEU A C 1
ATOM 810 O O . LEU A 1 105 ? 12.091 -4.174 -2.596 1.00 82.69 105 LEU A O 1
ATOM 814 N N . ALA A 1 106 ? 11.957 -4.963 -4.689 1.00 81.94 106 ALA A N 1
ATOM 815 C CA . ALA A 1 106 ? 10.613 -5.531 -4.592 1.00 81.94 106 ALA A CA 1
ATOM 816 C C . ALA A 1 106 ? 10.485 -6.493 -3.405 1.00 81.94 106 ALA A C 1
ATOM 818 O O . ALA A 1 106 ? 9.577 -6.375 -2.580 1.00 81.94 106 ALA A O 1
ATOM 819 N N . THR A 1 107 ? 11.439 -7.418 -3.294 1.00 84.81 107 THR A N 1
ATOM 820 C CA . THR A 1 107 ? 11.482 -8.419 -2.226 1.00 84.81 107 THR A CA 1
ATOM 821 C C . THR A 1 107 ? 11.707 -7.755 -0.869 1.00 84.81 107 THR A C 1
ATOM 823 O O . THR A 1 107 ? 11.027 -8.088 0.100 1.00 84.81 107 THR A O 1
ATOM 826 N N . ALA A 1 108 ? 12.609 -6.773 -0.787 1.00 88.00 108 ALA A N 1
ATOM 827 C CA . ALA A 1 108 ? 12.852 -6.012 0.435 1.00 88.00 108 ALA A CA 1
ATOM 828 C C . ALA A 1 108 ? 11.608 -5.228 0.880 1.00 88.00 108 ALA A C 1
ATOM 830 O O . ALA A 1 108 ? 11.275 -5.234 2.066 1.00 88.00 108 ALA A O 1
ATOM 831 N N . PHE A 1 109 ? 10.887 -4.608 -0.058 1.00 82.81 109 PHE A N 1
ATOM 832 C CA . PHE A 1 109 ? 9.627 -3.916 0.215 1.00 82.81 109 PHE A CA 1
ATOM 833 C C . PHE A 1 109 ? 8.543 -4.877 0.698 1.00 82.81 109 PHE A C 1
ATOM 835 O O . PHE A 1 109 ? 7.887 -4.597 1.700 1.00 82.81 109 PHE A O 1
ATOM 842 N N . PHE A 1 110 ? 8.402 -6.032 0.048 1.00 83.69 110 PHE A N 1
ATOM 843 C CA . PHE A 1 110 ? 7.458 -7.066 0.461 1.00 83.69 110 PHE A CA 1
ATOM 844 C C . PHE A 1 110 ? 7.748 -7.574 1.882 1.00 83.69 110 PHE A C 1
ATOM 846 O O . PHE A 1 110 ? 6.840 -7.697 2.705 1.00 83.69 110 PHE A O 1
ATOM 853 N N . LEU A 1 111 ? 9.021 -7.818 2.209 1.00 88.56 111 LEU A N 1
ATOM 854 C CA . LEU A 1 111 ? 9.430 -8.223 3.556 1.00 88.56 111 LEU A CA 1
ATOM 855 C C . LEU A 1 111 ? 9.178 -7.121 4.586 1.00 88.56 111 LEU A C 1
ATOM 857 O O . LEU A 1 111 ? 8.675 -7.407 5.674 1.00 88.56 111 LEU A O 1
ATOM 861 N N . LEU A 1 112 ? 9.498 -5.869 4.253 1.00 85.19 112 LEU A N 1
ATOM 862 C CA . LEU A 1 112 ? 9.233 -4.723 5.118 1.00 85.19 112 LEU A CA 1
ATOM 863 C C . LEU A 1 112 ? 7.736 -4.611 5.416 1.00 85.19 112 LEU A C 1
ATOM 865 O O . LEU A 1 112 ? 7.342 -4.474 6.575 1.00 85.19 112 LEU A O 1
ATOM 869 N N . GLU A 1 113 ? 6.901 -4.736 4.391 1.00 82.62 113 GLU A N 1
ATOM 870 C CA . GLU A 1 113 ? 5.457 -4.723 4.548 1.00 82.62 113 GLU A CA 1
ATOM 871 C C . GLU A 1 113 ? 4.970 -5.877 5.431 1.00 82.62 113 GLU A C 1
ATOM 873 O O . GLU A 1 113 ? 4.231 -5.645 6.393 1.00 82.62 113 GLU A O 1
ATOM 878 N N . PHE A 1 114 ? 5.437 -7.098 5.179 1.00 85.44 114 PHE A N 1
ATOM 879 C CA . PHE A 1 114 ? 5.090 -8.258 5.994 1.00 85.44 114 PHE A CA 1
ATOM 880 C C . PHE A 1 114 ? 5.447 -8.042 7.473 1.00 85.44 114 PHE A C 1
ATOM 882 O O . PHE A 1 114 ? 4.619 -8.272 8.359 1.00 85.44 114 PHE A O 1
ATOM 889 N N . VAL A 1 115 ? 6.643 -7.516 7.754 1.00 89.69 115 VAL A N 1
ATOM 890 C CA . VAL A 1 115 ? 7.081 -7.183 9.117 1.00 89.69 115 VAL A CA 1
ATOM 891 C C . VAL A 1 115 ? 6.178 -6.119 9.741 1.00 89.69 115 VAL A C 1
ATOM 893 O O . VAL A 1 115 ? 5.770 -6.268 10.898 1.00 89.69 115 VAL A O 1
ATOM 896 N N . THR A 1 116 ? 5.813 -5.069 9.000 1.00 83.88 116 THR A N 1
ATOM 897 C CA . THR A 1 116 ? 4.889 -4.046 9.516 1.00 83.88 116 THR A CA 1
ATOM 898 C C . THR A 1 116 ? 3.500 -4.617 9.800 1.00 83.88 116 THR A C 1
ATOM 900 O O . THR A 1 116 ? 2.941 -4.332 10.859 1.00 83.88 116 THR A O 1
ATOM 903 N N . ALA A 1 117 ? 2.972 -5.489 8.938 1.00 84.00 117 ALA A N 1
ATOM 904 C CA . ALA A 1 117 ? 1.678 -6.136 9.127 1.00 84.00 117 ALA A CA 1
ATOM 905 C C . ALA A 1 117 ? 1.668 -7.042 10.369 1.00 84.00 117 ALA A C 1
ATOM 907 O O . ALA A 1 117 ? 0.749 -6.960 11.189 1.00 84.00 117 ALA A O 1
ATOM 908 N N . VAL A 1 118 ? 2.719 -7.848 10.562 1.00 87.81 118 VAL A N 1
ATOM 909 C CA . VAL A 1 118 ? 2.891 -8.685 11.760 1.00 87.81 118 VAL A CA 1
ATOM 910 C C . VAL A 1 118 ? 3.015 -7.820 13.015 1.00 87.81 118 VAL A C 1
ATOM 912 O O . VAL A 1 118 ? 2.356 -8.095 14.019 1.00 87.81 118 VAL A O 1
ATOM 915 N N . THR A 1 119 ? 3.792 -6.737 12.956 1.00 88.44 119 THR A N 1
ATOM 916 C CA . THR A 1 119 ? 3.954 -5.801 14.080 1.00 88.44 119 THR A CA 1
ATOM 917 C C . THR A 1 119 ? 2.617 -5.172 14.466 1.00 88.44 119 THR A C 1
ATOM 919 O O . THR A 1 119 ? 2.247 -5.179 15.639 1.00 88.44 119 THR A O 1
ATOM 922 N N . ILE A 1 120 ? 1.838 -4.704 13.486 1.00 84.88 120 ILE A N 1
ATOM 923 C CA . ILE A 1 120 ? 0.497 -4.151 13.706 1.00 84.88 120 ILE A CA 1
ATOM 924 C C . ILE A 1 120 ? -0.431 -5.206 14.318 1.00 84.88 120 ILE A C 1
ATOM 926 O O . ILE A 1 120 ? -1.144 -4.902 15.274 1.00 84.88 120 ILE A O 1
ATOM 930 N N . ALA A 1 121 ? -0.410 -6.448 13.828 1.00 86.44 121 ALA A N 1
ATOM 931 C CA . ALA A 1 121 ? -1.226 -7.530 14.378 1.00 86.44 121 ALA A CA 1
ATOM 932 C C . ALA A 1 121 ? -0.884 -7.825 15.851 1.00 86.44 121 ALA A C 1
ATOM 934 O O . ALA A 1 121 ? -1.788 -7.989 16.676 1.00 86.44 121 ALA A O 1
ATOM 935 N N . ILE A 1 122 ? 0.406 -7.831 16.203 1.00 91.19 122 ILE A N 1
ATOM 936 C CA . ILE A 1 122 ? 0.870 -7.998 17.588 1.00 91.19 122 ILE A CA 1
ATOM 937 C C . ILE A 1 122 ? 0.429 -6.808 18.449 1.00 91.19 122 ILE A C 1
ATOM 939 O O . ILE A 1 122 ? -0.135 -7.018 19.525 1.00 91.19 122 ILE A O 1
ATOM 943 N N . CYS A 1 123 ? 0.623 -5.573 17.976 1.00 88.75 123 CYS A N 1
ATOM 944 C CA . CYS A 1 123 ? 0.206 -4.365 18.688 1.00 88.75 123 CYS A CA 1
ATOM 945 C C . CYS A 1 123 ? -1.306 -4.336 18.933 1.00 88.75 123 CYS A C 1
ATOM 947 O O . CYS A 1 123 ? -1.735 -3.995 20.032 1.00 88.75 123 CYS A O 1
ATOM 949 N N . LEU A 1 124 ? -2.117 -4.734 17.950 1.00 85.81 124 LEU A N 1
ATOM 950 C CA . LEU A 1 124 ? -3.572 -4.803 18.093 1.00 85.81 124 LEU A CA 1
ATOM 951 C C . LEU A 1 124 ? -3.998 -5.875 19.088 1.00 85.81 124 LEU A C 1
ATOM 953 O O . LEU A 1 124 ? -4.885 -5.627 19.903 1.00 85.81 124 LEU A O 1
ATOM 957 N N . LYS A 1 125 ? -3.345 -7.040 19.068 1.00 90.31 125 LYS A N 1
ATOM 958 C CA . LYS A 1 125 ? -3.585 -8.092 20.060 1.00 90.31 125 LYS A CA 1
ATOM 959 C C . LYS A 1 125 ? -3.281 -7.591 21.473 1.00 90.31 125 LYS A C 1
ATOM 961 O O . LYS A 1 125 ? -4.084 -7.805 22.378 1.00 90.31 125 LYS A O 1
ATOM 966 N N . TYR A 1 126 ? -2.161 -6.893 21.649 1.00 92.25 126 TYR A N 1
ATOM 967 C CA . TYR A 1 126 ? -1.781 -6.310 22.936 1.00 92.25 126 TYR A CA 1
ATOM 968 C C . TYR A 1 126 ? -2.751 -5.215 23.385 1.00 92.25 126 TYR A C 1
ATOM 970 O O . TYR A 1 126 ? -3.223 -5.243 24.518 1.00 92.25 126 TYR A O 1
ATOM 978 N N . ALA A 1 127 ? -3.093 -4.284 22.493 1.00 87.62 127 ALA A N 1
ATOM 979 C CA . ALA A 1 127 ? -4.030 -3.206 22.784 1.00 87.62 127 ALA A CA 1
ATOM 980 C C . ALA A 1 127 ? -5.414 -3.748 23.164 1.00 87.62 127 ALA A C 1
ATOM 982 O O . ALA A 1 127 ? -6.038 -3.239 24.091 1.00 87.62 127 ALA A O 1
ATOM 983 N N . PHE A 1 128 ? -5.874 -4.805 22.491 1.00 88.75 128 PHE A N 1
ATOM 984 C CA . PHE A 1 128 ? -7.143 -5.450 22.805 1.00 88.75 128 PHE A CA 1
ATOM 985 C C . PHE A 1 128 ? -7.130 -6.101 24.190 1.00 88.75 128 PHE A C 1
ATOM 987 O O . PHE A 1 128 ? -8.082 -5.927 24.949 1.00 88.75 128 PHE A O 1
ATOM 994 N N . GLU A 1 129 ? -6.057 -6.812 24.545 1.00 92.06 129 GLU A N 1
ATOM 995 C CA . GLU A 1 129 ? -5.969 -7.471 25.851 1.00 92.06 129 GLU A CA 1
ATOM 996 C C . GLU A 1 129 ? -5.870 -6.454 26.994 1.00 92.06 129 GLU A C 1
ATOM 998 O O . GLU A 1 129 ? -6.546 -6.607 28.010 1.00 92.06 129 GLU A O 1
ATOM 1003 N N . VAL A 1 130 ? -5.111 -5.371 26.804 1.00 91.19 130 VAL A N 1
ATOM 1004 C CA . VAL A 1 130 ? -5.058 -4.264 27.768 1.00 91.19 130 VAL A CA 1
ATOM 1005 C C . VAL A 1 130 ? -6.441 -3.637 27.912 1.00 91.19 130 VAL A C 1
ATOM 1007 O O . VAL A 1 130 ? -6.963 -3.559 29.020 1.00 91.19 130 VAL A O 1
ATOM 1010 N N . ASN A 1 131 ? -7.087 -3.259 26.807 1.00 87.62 131 ASN A N 1
ATOM 1011 C CA . ASN A 1 131 ? -8.413 -2.640 26.853 1.00 87.62 131 ASN A CA 1
ATOM 1012 C C . ASN A 1 131 ? -9.459 -3.557 27.511 1.00 87.62 131 ASN A C 1
ATOM 1014 O O . ASN A 1 131 ? -10.351 -3.094 28.219 1.00 87.62 131 ASN A O 1
ATOM 1018 N N . ARG A 1 132 ? -9.320 -4.875 27.336 1.00 86.56 132 ARG A N 1
ATOM 1019 C CA . ARG A 1 132 ? -10.149 -5.877 28.008 1.00 86.56 132 ARG A CA 1
ATOM 1020 C C . ARG A 1 132 ? -9.932 -5.899 29.523 1.00 86.56 132 ARG A C 1
ATOM 1022 O O . ARG A 1 132 ? -10.908 -6.088 30.244 1.00 86.56 132 ARG A O 1
ATOM 1029 N N . GLN A 1 133 ? -8.703 -5.724 30.008 1.00 89.00 133 GLN A N 1
ATOM 1030 C CA . GLN A 1 133 ? -8.418 -5.647 31.447 1.00 89.00 133 GLN A CA 1
ATOM 1031 C C . GLN A 1 133 ? -9.036 -4.394 32.073 1.00 89.00 133 GLN A C 1
ATOM 1033 O O . GLN A 1 133 ? -9.758 -4.514 33.060 1.00 89.00 133 GLN A O 1
ATOM 1038 N N . TRP A 1 134 ? -8.864 -3.231 31.438 1.00 85.31 134 TRP A N 1
ATOM 1039 C CA . TRP A 1 134 ? -9.487 -1.977 31.887 1.00 85.31 134 TRP A CA 1
ATOM 1040 C C . TRP A 1 134 ? -11.013 -2.095 32.001 1.00 85.31 134 TRP A C 1
ATOM 1042 O O . TRP A 1 134 ? -11.605 -1.670 32.988 1.00 85.31 134 TRP A O 1
ATOM 1052 N N . LEU A 1 135 ? -11.652 -2.761 31.036 1.00 80.56 135 LEU A N 1
ATOM 1053 C CA . LEU A 1 135 ? -13.097 -3.011 31.051 1.00 80.56 135 LEU A CA 1
ATOM 1054 C C . LEU A 1 135 ? -13.569 -3.925 32.194 1.00 80.56 135 LEU A C 1
ATOM 1056 O O . LEU A 1 135 ? -14.746 -3.891 32.552 1.00 80.56 135 LEU A O 1
ATOM 1060 N N . LEU A 1 136 ? -12.691 -4.773 32.737 1.00 80.50 136 LEU A N 1
ATOM 1061 C CA . LEU A 1 136 ? -13.023 -5.663 33.853 1.00 80.50 136 LEU A CA 1
ATOM 1062 C C . LEU A 1 136 ? -12.870 -4.976 35.213 1.00 80.50 136 LEU A C 1
ATOM 1064 O O . LEU A 1 136 ? -13.623 -5.310 36.135 1.00 80.50 136 LEU A O 1
ATOM 1068 N N . GLU A 1 137 ? -11.921 -4.048 35.329 1.00 85.06 137 GLU A N 1
ATOM 1069 C CA . GLU A 1 137 ? -11.623 -3.322 36.569 1.00 85.06 137 GLU A CA 1
ATOM 1070 C C . GLU A 1 137 ? -12.582 -2.160 36.834 1.00 85.06 137 GLU A C 1
ATOM 1072 O O . GLU A 1 137 ? -12.797 -1.801 37.991 1.00 85.06 137 GLU A O 1
ATOM 1077 N N . ASP A 1 138 ? -13.212 -1.603 35.800 1.00 83.50 138 ASP A N 1
ATOM 1078 C CA . ASP A 1 138 ? -14.118 -0.473 35.971 1.00 83.50 138 ASP A CA 1
ATOM 1079 C C . ASP A 1 138 ? -15.445 -0.913 36.635 1.00 83.50 138 ASP A C 1
ATOM 1081 O O . ASP A 1 138 ? -16.375 -1.421 35.994 1.00 83.50 138 ASP A O 1
ATOM 1085 N N . GLU A 1 139 ? -15.551 -0.739 37.960 1.00 81.81 139 GLU A N 1
ATOM 1086 C CA . GLU A 1 139 ? -16.769 -1.031 38.737 1.00 81.81 139 GLU A CA 1
ATOM 1087 C C . GLU A 1 139 ? -17.996 -0.293 38.182 1.00 81.81 139 GLU A C 1
ATOM 1089 O O . GLU A 1 139 ? -19.130 -0.792 38.253 1.00 81.81 139 GLU A O 1
ATOM 1094 N N . SER A 1 140 ? -17.775 0.877 37.577 1.00 76.56 140 SER A N 1
ATOM 1095 C CA . SER A 1 140 ? -18.828 1.667 36.949 1.00 76.56 140 SER A CA 1
ATOM 1096 C C . SER A 1 140 ? -19.463 0.916 35.770 1.00 76.56 140 SER A C 1
ATOM 1098 O O . SER A 1 140 ? -20.697 0.848 35.681 1.00 76.56 140 SER A O 1
ATOM 1100 N N . ALA A 1 141 ? -18.660 0.230 34.950 1.00 71.44 141 ALA A N 1
ATOM 1101 C CA . ALA A 1 141 ? -19.129 -0.602 33.845 1.00 71.44 141 ALA A CA 1
ATOM 1102 C C . ALA A 1 141 ? -19.926 -1.817 34.349 1.00 71.44 141 ALA A C 1
ATOM 1104 O O . ALA A 1 141 ? -20.967 -2.163 33.781 1.00 71.44 141 ALA A O 1
ATOM 1105 N N . GLN A 1 142 ? -19.516 -2.419 35.472 1.00 73.88 142 GLN A N 1
ATOM 1106 C CA . GLN A 1 142 ? -20.277 -3.504 36.104 1.00 73.88 142 GLN A CA 1
ATOM 1107 C C . GLN A 1 142 ? -21.630 -3.032 36.658 1.00 73.88 142 GLN A C 1
ATOM 1109 O O . GLN A 1 142 ? -22.601 -3.798 36.651 1.00 73.88 142 GLN A O 1
ATOM 1114 N N . SER A 1 143 ? -21.718 -1.788 37.137 1.00 80.31 143 SER A N 1
ATOM 1115 C CA . SER A 1 143 ? -22.982 -1.205 37.606 1.00 80.31 143 SER A CA 1
ATOM 1116 C C . SER A 1 143 ? -23.972 -0.978 36.453 1.00 80.31 143 SER A C 1
ATOM 1118 O O . SER A 1 143 ? -25.164 -1.267 36.592 1.00 80.31 143 SER A O 1
ATOM 1120 N N . ILE A 1 144 ? -23.480 -0.546 35.286 1.00 78.50 144 ILE A N 1
ATOM 1121 C CA . ILE A 1 144 ? -24.291 -0.328 34.080 1.00 78.50 144 ILE A CA 1
ATOM 1122 C C . ILE A 1 144 ? -24.727 -1.670 33.483 1.00 78.50 144 ILE A C 1
ATOM 1124 O O . ILE A 1 144 ? -25.908 -1.853 33.193 1.00 78.50 144 ILE A O 1
ATOM 1128 N N . ALA A 1 145 ? -23.825 -2.651 33.386 1.00 74.56 145 ALA A N 1
ATOM 1129 C CA . ALA A 1 145 ? -24.169 -3.997 32.922 1.00 74.56 145 ALA A CA 1
ATOM 1130 C C . ALA A 1 145 ? -25.253 -4.658 33.798 1.00 74.56 145 ALA A C 1
ATOM 1132 O O . ALA A 1 145 ? -26.163 -5.306 33.275 1.00 74.56 145 ALA A O 1
ATOM 1133 N N . ARG A 1 146 ? -25.213 -4.433 35.124 1.00 78.12 146 ARG A N 1
ATOM 1134 C CA . ARG A 1 146 ? -26.280 -4.858 36.047 1.00 78.12 146 ARG A CA 1
ATOM 1135 C C . ARG A 1 146 ? -27.618 -4.177 35.751 1.00 78.12 146 ARG A C 1
ATOM 1137 O O . ARG A 1 146 ? -28.639 -4.858 35.786 1.00 78.12 146 ARG A O 1
ATOM 1144 N N . LYS A 1 147 ? -27.627 -2.880 35.417 1.00 84.50 147 LYS A N 1
ATOM 1145 C CA . LYS A 1 147 ? -28.859 -2.158 35.040 1.00 84.50 147 LYS A CA 1
ATOM 1146 C C . LYS A 1 147 ? -29.504 -2.700 33.763 1.00 84.50 14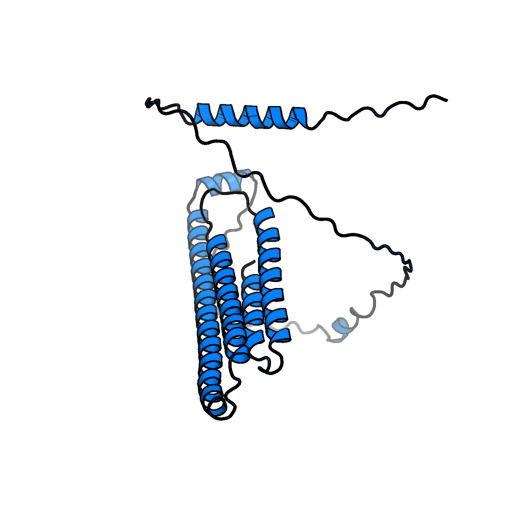7 LYS A C 1
ATOM 1148 O O . LYS A 1 147 ? -30.724 -2.740 33.688 1.00 84.50 147 LYS A O 1
ATOM 1153 N N . PHE A 1 148 ? -28.711 -3.157 32.796 1.00 84.88 148 PHE A N 1
ATOM 1154 C CA . PHE A 1 148 ? -29.225 -3.732 31.545 1.00 84.88 148 PHE A CA 1
ATOM 1155 C C . PHE A 1 148 ? -29.564 -5.230 31.633 1.00 84.88 148 PHE A C 1
ATOM 1157 O O . PHE A 1 148 ? -29.910 -5.842 30.625 1.00 84.88 148 PHE A O 1
ATOM 1164 N N . GLY A 1 149 ? -29.470 -5.851 32.816 1.00 79.62 149 GLY A N 1
ATOM 1165 C CA . GLY A 1 149 ? -29.784 -7.274 32.993 1.00 79.62 149 GLY A CA 1
ATOM 1166 C C . GLY A 1 149 ? -28.823 -8.219 32.261 1.00 79.62 149 GLY A C 1
ATOM 1167 O O . GLY A 1 149 ? -29.094 -9.416 32.150 1.00 79.62 149 GLY A O 1
ATOM 1168 N N . TRP A 1 150 ? -27.687 -7.715 31.771 1.00 77.12 150 TRP A N 1
ATOM 1169 C CA . TRP A 1 150 ? -26.681 -8.531 31.106 1.00 77.12 150 TRP A CA 1
ATOM 1170 C C . TRP A 1 150 ? -25.951 -9.356 32.163 1.00 77.12 150 TRP A C 1
ATOM 1172 O O . TRP A 1 150 ? -25.027 -8.892 32.835 1.00 77.12 150 TRP A O 1
ATOM 1182 N N . LYS A 1 151 ? -26.373 -10.614 32.327 1.00 72.00 151 LYS A N 1
ATOM 1183 C CA . LYS A 1 151 ? -25.626 -11.613 33.095 1.00 72.00 151 LYS A CA 1
ATOM 1184 C C . LYS A 1 151 ? -24.330 -11.914 32.344 1.00 72.00 151 LYS A C 1
ATOM 1186 O O . LYS A 1 151 ? -24.265 -12.840 31.538 1.00 72.00 151 LYS A O 1
ATOM 1191 N N . LEU A 1 152 ? -23.286 -11.134 32.623 1.00 60.28 152 LEU A N 1
ATOM 1192 C CA . LEU A 1 152 ? -21.911 -11.479 32.278 1.00 60.28 152 LEU A CA 1
ATOM 1193 C C . LEU A 1 152 ? -21.608 -12.820 32.944 1.00 60.28 152 LEU A C 1
ATOM 1195 O O . LEU A 1 152 ? -21.336 -12.905 34.143 1.00 60.28 152 LEU A O 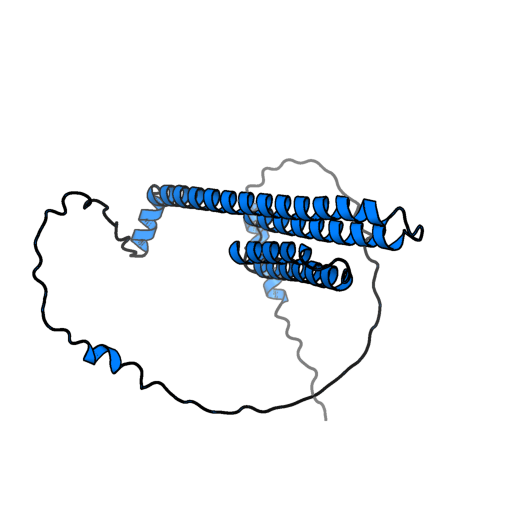1
ATOM 1199 N N . ARG A 1 153 ? -21.730 -13.896 32.165 1.00 65.44 153 ARG A N 1
ATOM 1200 C CA . ARG A 1 153 ? -21.395 -15.247 32.596 1.00 65.44 153 ARG A CA 1
ATOM 1201 C C . ARG A 1 153 ? -19.886 -15.249 32.809 1.00 65.44 153 ARG A C 1
ATOM 1203 O O . ARG A 1 153 ? -19.130 -15.444 31.861 1.00 65.44 153 ARG A O 1
ATOM 1210 N N . LYS A 1 154 ? -19.445 -14.966 34.042 1.00 61.81 154 LYS A N 1
ATOM 1211 C CA . LYS A 1 154 ? -18.055 -15.149 34.466 1.00 61.81 154 LYS A CA 1
ATOM 1212 C C . LYS A 1 154 ? -17.693 -16.579 34.091 1.00 61.81 154 LYS A C 1
ATOM 1214 O O . LYS A 1 154 ? -18.147 -17.528 34.728 1.00 61.81 154 LYS A O 1
ATOM 1219 N N . ARG A 1 155 ? -16.916 -16.739 33.018 1.00 55.19 155 ARG A N 1
ATOM 1220 C CA . ARG A 1 155 ? -16.232 -17.992 32.714 1.00 55.19 155 ARG A CA 1
ATOM 1221 C C . ARG A 1 155 ? -15.185 -18.124 33.812 1.00 55.19 155 ARG A C 1
ATOM 1223 O O . ARG A 1 155 ? -14.070 -17.636 33.677 1.00 55.19 155 ARG A O 1
ATOM 1230 N N . SER A 1 156 ? -15.614 -18.662 34.951 1.00 57.59 156 SER A N 1
ATOM 1231 C CA . SER A 1 156 ? -14.730 -19.046 36.036 1.00 57.59 156 SER A CA 1
ATOM 1232 C C . SER A 1 156 ? -13.740 -20.033 35.435 1.00 57.59 156 SER A C 1
ATOM 1234 O O . SER A 1 156 ? -14.107 -21.148 35.075 1.00 57.59 156 SER A O 1
ATOM 1236 N N . SER A 1 157 ? -12.497 -19.594 35.254 1.00 58.69 157 SER A N 1
ATOM 1237 C CA . SER A 1 157 ? -11.379 -20.441 34.838 1.00 58.69 157 SER A CA 1
ATOM 1238 C C . SER A 1 157 ? -10.928 -21.390 35.960 1.00 58.69 157 SER A C 1
ATOM 1240 O O . SER A 1 157 ? -9.929 -22.090 35.810 1.00 58.69 157 SER A O 1
ATOM 1242 N N . SER A 1 158 ? -11.685 -21.465 37.060 1.00 54.47 158 SER A N 1
ATOM 1243 C CA . SER A 1 158 ? -11.522 -22.422 38.151 1.00 54.47 158 SER A CA 1
ATOM 1244 C C . SER A 1 158 ? -12.075 -23.797 37.756 1.00 54.47 158 SER A C 1
ATOM 1246 O O . SER A 1 158 ? -13.054 -24.274 38.313 1.00 54.47 158 SER A O 1
ATOM 1248 N N . ASN A 1 159 ? -11.484 -24.408 36.725 1.00 52.56 159 ASN A N 1
ATOM 1249 C CA . ASN A 1 159 ? -11.486 -25.867 36.590 1.00 52.56 159 ASN A CA 1
ATOM 1250 C C . ASN A 1 159 ? -10.324 -26.366 35.719 1.00 52.56 159 ASN A C 1
ATOM 1252 O O . ASN A 1 159 ? -10.484 -27.192 34.825 1.00 52.56 159 ASN A O 1
ATOM 1256 N N . ARG A 1 160 ? -9.123 -25.828 35.967 1.00 48.62 160 ARG A N 1
ATOM 1257 C CA . ARG A 1 160 ? -7.866 -26.386 35.445 1.00 48.62 160 ARG A CA 1
ATOM 1258 C C . ARG A 1 160 ? -7.122 -27.177 36.529 1.00 48.62 160 ARG A C 1
ATOM 1260 O O . ARG A 1 160 ? -5.902 -27.126 36.616 1.00 48.62 160 ARG A O 1
ATOM 1267 N N . GLY A 1 161 ? -7.884 -27.875 37.367 1.00 54.72 161 GLY A N 1
ATOM 1268 C CA . GLY A 1 161 ? -7.387 -28.859 38.315 1.00 54.72 161 GLY A CA 1
ATOM 1269 C C . GLY A 1 161 ? -8.138 -30.164 38.098 1.00 54.72 161 GLY A C 1
ATOM 1270 O O . GLY A 1 161 ? -9.347 -30.200 38.286 1.00 54.72 161 GLY A O 1
ATOM 1271 N N . LEU A 1 162 ? -7.393 -31.202 37.716 1.00 49.91 162 LEU A N 1
ATOM 1272 C CA . LEU A 1 162 ? -7.768 -32.614 37.812 1.00 49.91 162 LEU A CA 1
ATOM 1273 C C . LEU A 1 162 ? -8.894 -33.077 36.869 1.00 49.91 162 LEU A C 1
ATOM 1275 O O . LEU A 1 162 ? -9.992 -33.418 37.296 1.00 49.91 162 LEU A O 1
ATOM 1279 N N . VAL A 1 163 ? -8.562 -33.236 35.583 1.00 47.56 163 VAL A N 1
ATOM 1280 C CA . VAL A 1 163 ? -9.116 -34.372 34.828 1.00 47.56 163 VAL A CA 1
ATOM 1281 C C . VAL A 1 163 ? -8.364 -35.601 35.325 1.00 47.56 163 VAL A C 1
ATOM 1283 O O . VAL A 1 163 ? -7.301 -35.948 34.818 1.00 47.56 163 VAL A O 1
ATOM 1286 N N . GLY A 1 164 ? -8.886 -36.175 36.407 1.00 45.84 164 GLY A N 1
ATOM 1287 C CA . GLY A 1 164 ? -8.642 -37.565 36.739 1.00 45.84 164 GLY A CA 1
ATOM 1288 C C . GLY A 1 164 ? -9.261 -38.434 35.653 1.00 45.84 164 GLY A C 1
ATOM 1289 O O . GLY A 1 164 ? -10.387 -38.193 35.207 1.00 45.84 164 GLY A O 1
ATOM 1290 N N . GLU A 1 165 ? -8.484 -39.416 35.222 1.00 47.47 165 GLU A N 1
ATOM 1291 C CA . GLU A 1 165 ? -8.891 -40.527 34.378 1.00 47.47 165 GLU A CA 1
ATOM 1292 C C . GLU A 1 165 ? -10.229 -41.089 34.870 1.00 47.47 165 GLU A C 1
ATOM 1294 O O . GLU A 1 165 ? -10.330 -41.692 35.934 1.00 47.47 165 GLU A O 1
ATOM 1299 N N . SER A 1 166 ? -11.287 -40.854 34.104 1.00 43.62 166 SER A N 1
ATOM 1300 C CA . SER A 1 166 ? -12.532 -41.599 34.230 1.00 43.62 166 SER A CA 1
ATOM 1301 C C . SER A 1 166 ? -12.867 -42.120 32.844 1.00 43.62 166 SER A C 1
ATOM 1303 O O . SER A 1 166 ? -13.313 -41.401 31.953 1.00 43.62 166 SER A O 1
ATOM 1305 N N . SER A 1 167 ? -12.537 -43.395 32.685 1.00 49.81 167 SER A N 1
ATOM 1306 C CA . SER A 1 167 ? -13.028 -44.326 31.686 1.00 49.81 167 SER A CA 1
ATOM 1307 C C . SER A 1 167 ? -14.520 -44.111 31.424 1.00 49.81 167 SER A C 1
ATOM 1309 O O . SER A 1 167 ? -15.372 -44.550 32.194 1.00 49.81 167 SER A O 1
ATOM 1311 N N . LEU A 1 168 ? -14.836 -43.439 30.317 1.00 42.56 168 LEU A N 1
ATOM 1312 C CA . LEU A 1 168 ? -16.185 -43.394 29.775 1.00 42.56 168 LEU A CA 1
ATOM 1313 C C . LEU A 1 168 ? -16.287 -44.446 28.674 1.00 42.56 168 LEU A C 1
ATOM 1315 O O . LEU A 1 168 ? -15.696 -44.323 27.601 1.00 42.56 168 LEU A O 1
ATOM 1319 N N . SER A 1 169 ? -17.023 -45.502 28.994 1.00 46.53 169 SER A N 1
ATOM 1320 C CA . SER A 1 169 ? -17.521 -46.508 28.069 1.00 46.53 169 SER A CA 1
ATOM 1321 C C . SER A 1 169 ? -18.264 -45.855 26.906 1.00 46.53 169 SER A C 1
ATOM 1323 O O . SER A 1 169 ? -19.112 -44.982 27.102 1.00 46.53 169 SER A O 1
ATOM 1325 N N . ALA A 1 170 ? -17.929 -46.311 25.703 1.00 45.22 170 ALA A N 1
ATOM 1326 C CA . ALA A 1 170 ? -18.560 -45.936 24.452 1.00 45.22 170 ALA A CA 1
ATOM 1327 C C . ALA A 1 170 ? -20.071 -46.236 24.478 1.00 45.22 170 ALA A C 1
ATOM 1329 O O . ALA A 1 170 ? -20.453 -47.354 24.829 1.00 45.22 170 ALA A O 1
ATOM 1330 N N . PRO A 1 171 ? -20.941 -45.295 24.073 1.00 46.31 171 PRO A N 1
ATOM 1331 C CA . PRO A 1 171 ? -22.262 -45.654 23.596 1.00 46.31 171 PRO A CA 1
ATOM 1332 C C . PRO A 1 171 ? -22.108 -46.229 22.184 1.00 46.31 171 PRO A C 1
ATOM 1334 O O . PRO A 1 171 ? -21.877 -45.508 21.212 1.00 46.31 171 PRO A O 1
ATOM 1337 N N . GLU A 1 172 ? -22.190 -47.552 22.094 1.00 50.53 172 GLU A N 1
ATOM 1338 C CA . GLU A 1 172 ? -22.491 -48.253 20.851 1.00 50.53 172 GLU A CA 1
ATOM 1339 C C . GLU A 1 172 ? -23.844 -47.767 20.309 1.00 50.53 172 GLU A C 1
ATOM 1341 O O . GLU A 1 172 ? -24.813 -47.647 21.058 1.00 50.53 172 GLU A O 1
ATOM 1346 N N . GLY A 1 173 ? -23.914 -47.512 19.001 1.00 55.31 173 GLY A N 1
ATOM 1347 C CA . GLY A 1 173 ? -25.186 -47.363 18.292 1.00 55.31 173 GLY A CA 1
ATOM 1348 C C . GLY A 1 173 ? -25.495 -45.964 17.761 1.00 55.31 173 GLY A C 1
ATOM 1349 O O . GLY A 1 173 ? -26.521 -45.386 18.101 1.00 55.31 173 GLY A O 1
ATOM 1350 N N . LEU A 1 174 ? -24.662 -45.445 16.858 1.00 47.09 174 LEU A N 1
ATOM 1351 C CA . LEU A 1 174 ? -25.144 -44.551 15.802 1.00 47.09 174 LEU A CA 1
ATOM 1352 C C . LEU A 1 174 ? -24.553 -45.026 14.477 1.00 47.09 174 LEU A C 1
ATOM 1354 O O . LEU A 1 174 ? -23.376 -44.836 14.178 1.00 47.09 174 LEU A O 1
ATOM 1358 N N . THR A 1 175 ? -25.387 -45.741 13.732 1.00 57.28 175 THR A N 1
ATOM 1359 C CA . THR A 1 175 ? -25.105 -46.291 12.412 1.00 57.28 175 THR A CA 1
ATOM 1360 C C . THR A 1 175 ? -24.909 -45.171 11.396 1.00 57.28 175 THR A C 1
ATOM 1362 O O . THR A 1 175 ? -25.668 -44.206 11.339 1.00 57.28 175 THR A O 1
ATOM 1365 N N . LEU A 1 176 ? -23.883 -45.333 10.561 1.00 52.03 176 LEU A N 1
ATOM 1366 C CA . LEU A 1 176 ? -23.422 -44.384 9.542 1.00 52.03 176 LEU A CA 1
ATOM 1367 C C . LEU A 1 176 ? -24.447 -44.123 8.413 1.00 52.03 176 LEU A C 1
ATOM 1369 O O . LEU A 1 176 ? -24.207 -43.290 7.543 1.00 52.03 176 LEU A O 1
ATOM 1373 N N . GLU A 1 177 ? -25.591 -44.810 8.428 1.00 57.00 177 GLU A N 1
ATOM 1374 C CA . GLU A 1 177 ? -26.647 -44.697 7.416 1.00 57.00 177 GLU A CA 1
ATOM 1375 C C . GLU A 1 177 ? -27.536 -43.453 7.597 1.00 57.00 177 GLU A C 1
ATOM 1377 O O . GLU A 1 177 ? -28.075 -42.940 6.616 1.00 57.00 177 GLU A O 1
ATOM 1382 N N . ASP A 1 178 ? -27.617 -42.876 8.802 1.00 53.66 178 ASP A N 1
ATOM 1383 C CA . ASP A 1 178 ? -28.466 -41.698 9.049 1.00 53.66 178 ASP A CA 1
ATOM 1384 C C . ASP A 1 178 ? -27.835 -40.369 8.600 1.00 53.66 178 ASP A C 1
ATOM 1386 O O . ASP A 1 178 ? -28.538 -39.368 8.429 1.00 53.66 178 ASP A O 1
ATOM 1390 N N . LEU A 1 179 ? -26.521 -40.334 8.340 1.00 50.09 179 LEU A N 1
ATOM 1391 C CA . LEU A 1 179 ? -25.852 -39.108 7.887 1.00 50.09 179 LEU A CA 1
ATOM 1392 C C . LEU A 1 179 ? -25.968 -38.877 6.370 1.00 50.09 179 LEU A C 1
ATOM 1394 O O . LEU A 1 179 ? -25.747 -37.758 5.909 1.00 50.09 179 LEU A O 1
ATOM 1398 N N . HIS A 1 180 ? -26.354 -39.893 5.590 1.00 49.41 180 HIS A N 1
ATOM 1399 C CA . HIS A 1 180 ? -26.463 -39.782 4.129 1.00 49.41 180 HIS A CA 1
ATOM 1400 C C . HIS A 1 180 ? -27.856 -39.362 3.631 1.00 49.41 180 HIS A C 1
ATOM 1402 O O . HIS A 1 180 ? -28.014 -39.035 2.456 1.00 49.41 180 HIS A O 1
ATOM 1408 N N . ARG A 1 181 ? -28.870 -39.305 4.507 1.00 47.31 181 ARG A N 1
ATOM 1409 C CA . ARG A 1 181 ? -30.258 -38.998 4.110 1.00 47.31 181 ARG A CA 1
ATOM 1410 C C . ARG A 1 181 ? -30.623 -37.508 4.148 1.00 47.31 181 ARG A C 1
ATOM 1412 O O . ARG A 1 181 ? -31.706 -37.136 3.714 1.00 47.31 181 ARG A O 1
ATOM 1419 N N . LYS A 1 182 ? -29.744 -36.629 4.639 1.00 44.16 182 LYS A N 1
ATOM 1420 C CA . LYS A 1 182 ? -30.089 -35.212 4.878 1.00 44.16 182 LYS A CA 1
ATOM 1421 C C . LYS A 1 182 ? -29.619 -34.221 3.806 1.00 44.16 182 LYS A C 1
ATOM 1423 O O . LYS A 1 182 ? -29.730 -33.020 4.021 1.00 44.16 182 LYS A O 1
ATOM 1428 N N . HIS A 1 183 ? -29.121 -34.703 2.664 1.00 46.38 183 HIS A N 1
ATOM 1429 C CA . HIS A 1 183 ? -28.579 -33.853 1.593 1.00 46.38 183 HIS A CA 1
ATOM 1430 C C . HIS A 1 183 ? -29.333 -33.910 0.250 1.00 46.38 183 HIS A C 1
ATOM 1432 O O . HIS A 1 183 ? -28.860 -33.318 -0.715 1.00 46.38 183 HIS A O 1
ATOM 1438 N N . SER A 1 184 ? -30.500 -34.564 0.163 1.00 47.53 184 SER A N 1
ATOM 1439 C CA . SER A 1 184 ? -31.233 -34.729 -1.108 1.00 47.53 184 SER A CA 1
ATOM 1440 C C . SER A 1 184 ? -32.484 -33.857 -1.292 1.00 47.53 184 SER A C 1
ATOM 1442 O O . SER A 1 184 ? -33.142 -33.990 -2.316 1.00 47.53 184 SER A O 1
ATOM 1444 N N . GLU A 1 185 ? -32.832 -32.961 -0.365 1.00 47.94 185 GLU A N 1
ATOM 1445 C CA . GLU A 1 185 ? -34.065 -32.156 -0.472 1.00 47.94 185 GLU A CA 1
ATOM 1446 C C . GLU A 1 185 ? -33.827 -30.677 -0.142 1.00 47.94 185 GLU A C 1
ATOM 1448 O O . GLU A 1 185 ? -34.113 -30.203 0.952 1.00 47.94 185 GLU A O 1
ATOM 1453 N N . SER A 1 186 ? -33.259 -29.949 -1.099 1.00 44.84 186 SER A N 1
ATOM 1454 C CA . SER A 1 186 ? -33.440 -28.504 -1.302 1.00 44.84 186 SER A CA 1
ATOM 1455 C C . SER A 1 186 ? -32.653 -28.164 -2.566 1.00 44.84 186 SER A C 1
ATOM 1457 O O . SER A 1 186 ? -31.437 -28.299 -2.584 1.00 44.84 186 SER A O 1
ATOM 1459 N N . GLY A 1 187 ? -33.229 -27.812 -3.700 1.00 43.62 187 GLY A N 1
ATOM 1460 C CA . GLY A 1 187 ? -34.558 -27.312 -3.993 1.00 43.62 187 GLY A CA 1
ATOM 1461 C C . GLY A 1 187 ? -34.347 -26.498 -5.260 1.00 43.62 187 GLY A C 1
ATOM 1462 O O . GLY A 1 187 ? -33.688 -25.463 -5.222 1.00 43.62 187 GLY A O 1
ATOM 1463 N N . ALA A 1 188 ? -34.791 -27.052 -6.385 1.00 47.06 188 ALA A N 1
ATOM 1464 C CA . ALA A 1 188 ? -34.785 -26.396 -7.679 1.00 47.06 188 ALA A CA 1
ATOM 1465 C C . ALA A 1 188 ? -35.740 -25.195 -7.642 1.00 47.06 188 ALA A C 1
ATOM 1467 O O . ALA A 1 188 ? -36.868 -25.313 -7.164 1.00 47.06 188 ALA A O 1
ATOM 1468 N N . GLY A 1 189 ? -35.263 -24.056 -8.129 1.00 47.78 189 GLY A N 1
ATOM 1469 C CA . GLY A 1 189 ? -36.034 -22.839 -8.329 1.00 47.78 189 GLY A CA 1
ATOM 1470 C C . GLY A 1 189 ? -35.481 -22.133 -9.555 1.00 47.78 189 GLY A C 1
ATOM 1471 O O . GLY A 1 189 ? -34.430 -21.500 -9.479 1.00 47.78 189 GLY A O 1
ATOM 1472 N N . ASP A 1 190 ? -36.173 -22.359 -10.666 1.00 45.28 190 ASP A N 1
ATOM 1473 C CA . ASP A 1 190 ? -36.043 -21.692 -11.958 1.00 45.28 190 ASP A CA 1
ATOM 1474 C C . ASP A 1 190 ? -36.505 -20.218 -11.897 1.00 45.28 190 ASP A C 1
ATOM 1476 O O . ASP A 1 190 ? -36.962 -19.744 -10.858 1.00 45.28 190 ASP A O 1
ATOM 1480 N N . GLU A 1 191 ? -36.443 -19.565 -13.065 1.00 49.12 191 GLU A N 1
ATOM 1481 C CA . GLU A 1 191 ? -36.950 -18.237 -13.476 1.00 49.12 191 GLU A CA 1
ATOM 1482 C C . GLU A 1 191 ? -35.846 -17.172 -13.619 1.00 49.12 191 GLU A C 1
ATOM 1484 O O . GLU A 1 191 ? -35.311 -16.625 -12.659 1.00 49.12 191 GLU A O 1
ATOM 1489 N N . GLU A 1 192 ? -35.270 -17.008 -14.816 1.00 41.44 192 GLU A N 1
ATOM 1490 C CA . GLU A 1 192 ? -35.795 -16.237 -15.966 1.00 41.44 192 GLU A CA 1
ATOM 1491 C C . GLU A 1 192 ? -36.139 -14.776 -15.632 1.00 41.44 192 GLU A C 1
ATOM 1493 O O . GLU A 1 192 ? -37.086 -14.469 -14.919 1.00 41.44 192 GLU A O 1
ATOM 1498 N N . GLY A 1 193 ? -35.375 -13.851 -16.220 1.00 41.59 193 GLY A N 1
ATOM 1499 C CA . GLY A 1 193 ? -35.574 -12.410 -16.076 1.00 41.59 193 GLY A CA 1
ATOM 1500 C C . GLY A 1 193 ? -34.775 -11.617 -17.105 1.00 41.59 193 GLY A C 1
ATOM 1501 O O . GLY A 1 193 ? -33.766 -10.997 -16.790 1.00 41.59 193 GLY A O 1
ATOM 1502 N N . SER A 1 194 ? -35.231 -11.706 -18.352 1.00 40.88 194 SER A N 1
ATOM 1503 C CA . SER A 1 194 ? -34.811 -10.943 -19.532 1.00 40.88 194 SER A CA 1
ATOM 1504 C C . SER A 1 194 ? -35.168 -9.446 -19.441 1.00 40.88 194 SER A C 1
ATOM 1506 O O . SER A 1 194 ? -36.204 -9.087 -18.887 1.00 40.88 194 SER A O 1
ATOM 1508 N N . GLY A 1 195 ? -34.350 -8.585 -20.061 1.00 39.78 195 GLY A N 1
ATOM 1509 C CA . GLY A 1 195 ? -34.643 -7.169 -20.362 1.00 39.78 195 GLY A CA 1
ATOM 1510 C C . GLY A 1 195 ? -33.377 -6.308 -20.264 1.00 39.78 195 GLY A C 1
ATOM 1511 O O . GLY A 1 195 ? -32.864 -6.096 -19.176 1.00 39.78 195 GLY A O 1
ATOM 1512 N N . GLY A 1 196 ? -32.723 -5.906 -21.359 1.00 37.97 196 GLY A N 1
ATOM 1513 C CA . GLY A 1 196 ? -33.162 -4.841 -22.277 1.00 37.97 196 GLY A CA 1
ATOM 1514 C C . GLY A 1 196 ? -32.405 -3.543 -21.922 1.00 37.97 196 GLY A C 1
ATOM 1515 O O . GLY A 1 196 ? -32.705 -2.926 -20.915 1.00 37.97 196 GLY A O 1
ATOM 1516 N N . GLN A 1 197 ? -31.245 -3.244 -22.519 1.00 38.41 197 GLN A N 1
ATOM 1517 C CA . GLN A 1 197 ? -31.020 -2.517 -23.785 1.00 38.41 197 GLN A CA 1
ATOM 1518 C C . GLN A 1 197 ? -31.324 -0.998 -23.738 1.00 38.41 197 GLN A C 1
ATOM 1520 O O . GLN A 1 197 ? -32.420 -0.597 -23.363 1.00 38.41 197 GLN A O 1
ATOM 1525 N N . ARG A 1 198 ? -30.371 -0.214 -24.292 1.00 37.00 198 ARG A N 1
ATOM 1526 C CA . ARG A 1 198 ? -30.300 1.252 -24.569 1.00 37.00 198 ARG A CA 1
ATOM 1527 C C . ARG A 1 198 ? -29.517 2.051 -23.513 1.00 37.00 198 ARG A C 1
ATOM 1529 O O . ARG A 1 198 ? -29.780 1.910 -22.335 1.00 37.00 198 ARG A O 1
ATOM 1536 N N . GLY A 1 199 ? -28.541 2.900 -23.835 1.00 34.78 199 GLY A N 1
ATOM 1537 C CA . GLY A 1 199 ? -28.150 3.529 -25.102 1.00 34.78 199 GLY A CA 1
ATOM 1538 C C . GLY A 1 199 ? -28.037 5.049 -24.892 1.00 34.78 199 GLY A C 1
ATOM 1539 O O . GLY A 1 199 ? -28.963 5.637 -24.350 1.00 34.78 199 GLY A O 1
ATOM 1540 N N . GLY A 1 200 ? -26.931 5.656 -25.340 1.00 34.03 200 GLY A N 1
ATOM 1541 C CA . GLY A 1 200 ? -26.640 7.101 -25.273 1.00 34.03 200 GLY A CA 1
ATOM 1542 C C . GLY A 1 200 ? -25.497 7.385 -24.289 1.00 34.03 200 GLY A C 1
ATOM 1543 O O . GLY A 1 200 ? -25.634 7.100 -23.111 1.00 34.03 200 GLY A O 1
ATOM 1544 N N . GLY A 1 201 ? -24.299 7.825 -24.671 1.00 33.53 201 GLY A N 1
ATOM 1545 C CA . GLY A 1 201 ? -23.947 8.678 -25.799 1.00 33.53 201 GLY A CA 1
ATOM 1546 C C . GLY A 1 201 ? -23.980 10.141 -25.356 1.00 33.53 201 GLY A C 1
ATOM 1547 O O . GLY A 1 201 ? -25.017 10.599 -24.899 1.00 33.53 201 GLY A O 1
ATOM 1548 N N . GLU A 1 202 ? -22.849 10.822 -25.561 1.00 37.22 202 GLU A N 1
ATOM 1549 C CA . GLU A 1 202 ? -22.693 12.271 -25.766 1.00 37.22 202 GLU A CA 1
ATOM 1550 C C . GLU A 1 202 ? -22.158 13.214 -24.646 1.00 37.22 202 GLU A C 1
ATOM 1552 O O . GLU A 1 202 ? -22.748 13.428 -23.596 1.00 37.22 202 GLU A O 1
ATOM 1557 N N . VAL A 1 203 ? -21.017 13.824 -25.024 1.00 39.75 203 VAL A N 1
ATOM 1558 C CA . VAL A 1 203 ? -20.445 15.177 -24.806 1.00 39.75 203 VAL A CA 1
ATOM 1559 C C . VAL A 1 203 ? -19.893 15.656 -23.449 1.00 39.75 203 VAL A C 1
ATOM 1561 O O . VAL A 1 203 ? -20.560 16.225 -22.599 1.00 39.75 203 VAL A O 1
ATOM 1564 N N . MET A 1 204 ? -18.567 15.542 -23.361 1.00 40.22 204 MET A N 1
ATOM 1565 C CA . MET A 1 204 ? -17.558 16.592 -23.126 1.00 40.22 204 MET A CA 1
ATOM 1566 C C . MET A 1 204 ? -18.003 18.083 -23.160 1.00 40.22 204 MET A C 1
ATOM 1568 O O . MET A 1 204 ? -18.358 18.601 -24.211 1.00 40.22 204 MET A O 1
ATOM 1572 N N . SER A 1 205 ? -17.793 18.806 -22.050 1.00 42.62 205 SER A N 1
ATOM 1573 C CA . SER A 1 205 ? -17.414 20.241 -21.981 1.00 42.62 205 SER A CA 1
ATOM 1574 C C . SER A 1 205 ? -16.904 20.533 -20.556 1.00 42.62 205 SER A C 1
ATOM 1576 O O . SER A 1 205 ? -17.626 20.278 -19.601 1.00 42.62 205 SER A O 1
ATOM 1578 N N . GLN A 1 206 ? -15.604 20.745 -20.317 1.00 34.34 206 GLN A N 1
ATOM 1579 C CA . GLN A 1 206 ? -14.902 22.044 -20.262 1.00 34.34 206 GLN A CA 1
ATOM 1580 C C . GLN A 1 206 ? -15.532 23.117 -19.347 1.00 34.34 206 GLN A C 1
ATOM 1582 O O . GLN A 1 206 ? -16.710 23.419 -19.483 1.00 34.34 206 GLN A O 1
ATOM 1587 N N . ALA A 1 207 ? -14.656 23.749 -18.544 1.00 34.78 207 ALA A N 1
ATOM 1588 C CA . ALA A 1 207 ? -14.864 24.799 -17.526 1.00 34.78 207 ALA A CA 1
ATOM 1589 C C . ALA A 1 207 ? -15.252 24.235 -16.135 1.00 34.78 207 ALA A C 1
ATOM 1591 O O . ALA A 1 207 ? -16.048 23.317 -16.048 1.00 34.78 207 ALA A O 1
ATOM 1592 N N . GLU A 1 208 ? -14.678 24.621 -14.993 1.00 36.62 208 GLU A N 1
ATOM 1593 C CA . GLU A 1 208 ? -14.026 25.871 -14.600 1.00 36.62 208 GLU A CA 1
ATOM 1594 C C . GLU A 1 208 ? -12.835 25.599 -13.661 1.00 36.62 208 GLU A C 1
ATOM 1596 O O . GLU A 1 208 ? -12.935 24.900 -12.651 1.00 36.62 208 GLU A O 1
ATOM 1601 N N . ALA A 1 209 ? -11.697 26.198 -14.005 1.00 32.56 209 ALA A N 1
ATOM 1602 C CA . ALA A 1 209 ? -10.724 26.675 -13.036 1.00 32.56 209 ALA A CA 1
ATOM 1603 C C . ALA A 1 209 ? -11.149 28.090 -12.598 1.00 32.56 209 ALA A C 1
ATOM 1605 O O . ALA A 1 209 ? -11.857 28.754 -13.344 1.00 32.56 209 ALA A O 1
ATOM 1606 N N . GLU A 1 210 ? -10.630 28.547 -11.453 1.00 35.84 210 GLU A N 1
ATOM 1607 C CA . GLU A 1 210 ? -10.760 29.898 -10.866 1.00 35.84 210 GLU A CA 1
ATOM 1608 C C . GLU A 1 210 ? -11.876 30.099 -9.824 1.00 35.84 210 GLU A C 1
ATOM 1610 O O . GLU A 1 210 ? -12.958 30.574 -10.125 1.00 35.84 210 GLU A O 1
ATOM 1615 N N . SER A 1 211 ? -11.549 29.892 -8.541 1.00 38.84 211 SER A N 1
ATOM 1616 C CA . SER A 1 211 ? -11.807 30.918 -7.509 1.00 38.84 211 SER A CA 1
ATOM 1617 C C . SER A 1 211 ? -11.050 30.599 -6.211 1.00 38.84 211 SER A C 1
ATOM 1619 O O . SER A 1 211 ? -11.615 30.169 -5.206 1.00 38.84 211 SER A O 1
ATOM 1621 N N . ALA A 1 212 ? -9.737 30.823 -6.220 1.00 33.41 212 ALA A N 1
ATOM 1622 C CA . ALA A 1 212 ? -8.936 30.968 -5.008 1.00 33.41 212 ALA A CA 1
ATOM 1623 C C . ALA A 1 212 ? -8.417 32.407 -4.955 1.00 33.41 212 ALA A C 1
ATOM 1625 O O . ALA A 1 212 ? -7.319 32.699 -5.411 1.00 33.41 212 ALA A O 1
ATOM 1626 N N . SER A 1 213 ? -9.232 33.329 -4.448 1.00 35.94 213 SER A N 1
ATOM 1627 C CA . SER A 1 213 ? -8.792 34.670 -4.054 1.00 35.94 213 SER A CA 1
ATOM 1628 C C . SER A 1 213 ? -9.925 35.358 -3.305 1.00 35.94 213 SER A C 1
ATOM 1630 O O . SER A 1 213 ? -10.966 35.601 -3.902 1.00 35.94 213 SER A O 1
ATOM 1632 N N . SER A 1 214 ? -9.699 35.651 -2.018 1.00 37.28 214 SER A N 1
ATOM 1633 C CA . SER A 1 214 ? -10.360 36.662 -1.163 1.00 37.28 214 SER A CA 1
ATOM 1634 C C . SER A 1 214 ? -10.874 36.130 0.184 1.00 37.28 214 SER A C 1
ATOM 1636 O O . SER A 1 214 ? -12.051 35.869 0.360 1.00 37.28 214 SER A O 1
ATOM 1638 N N . ALA A 1 215 ? -9.987 36.040 1.183 1.00 34.06 215 ALA A N 1
ATOM 1639 C CA . ALA A 1 215 ? -10.344 36.278 2.593 1.00 34.06 215 ALA A CA 1
ATOM 1640 C C . ALA A 1 215 ? -9.089 36.345 3.481 1.00 34.06 215 ALA A C 1
ATOM 1642 O O . ALA A 1 215 ? -8.927 35.595 4.439 1.00 34.06 215 ALA A O 1
ATOM 1643 N N . GLN A 1 216 ? -8.179 37.268 3.168 1.00 36.88 216 GLN A N 1
ATOM 1644 C CA . GLN A 1 216 ? -7.109 37.665 4.080 1.00 36.88 216 GLN A CA 1
ATOM 1645 C C . GLN A 1 216 ? -7.273 39.150 4.403 1.00 36.88 216 GLN A C 1
ATOM 1647 O O . GLN A 1 216 ? -6.651 40.003 3.775 1.00 36.88 216 GLN A O 1
ATOM 1652 N N . LYS A 1 217 ? -8.135 39.474 5.376 1.00 34.97 217 LYS A N 1
ATOM 1653 C CA . LYS A 1 217 ? -8.038 40.727 6.140 1.00 34.97 217 LYS A CA 1
ATOM 1654 C C . LYS A 1 217 ? -8.940 40.728 7.374 1.00 34.97 217 LYS A C 1
ATOM 1656 O O . LYS A 1 217 ? -10.122 40.440 7.266 1.00 34.97 217 LYS A O 1
ATOM 1661 N N . ALA A 1 218 ? -8.358 41.221 8.472 1.00 36.09 218 ALA A N 1
ATOM 1662 C CA . ALA A 1 218 ? -9.007 41.681 9.705 1.00 36.09 218 ALA A CA 1
ATOM 1663 C C . ALA A 1 218 ? -9.418 40.528 10.652 1.00 36.09 218 ALA A C 1
ATOM 1665 O O . ALA A 1 218 ? -10.115 39.612 10.260 1.00 36.09 218 ALA A O 1
ATOM 1666 N N . THR A 1 219 ? -8.995 40.439 11.911 1.00 39.03 219 THR A N 1
ATOM 1667 C CA . THR A 1 219 ? -8.596 41.461 12.887 1.00 39.03 219 THR A CA 1
ATOM 1668 C C . THR A 1 219 ? -7.848 40.794 14.042 1.00 39.03 219 THR A C 1
ATOM 1670 O O . THR A 1 219 ? -8.290 39.770 14.558 1.00 39.03 219 THR A O 1
ATOM 1673 N N . GLY A 1 220 ? -6.774 41.420 14.524 1.00 37.22 220 GLY A N 1
ATOM 1674 C CA . GLY A 1 220 ? -6.266 41.154 15.865 1.00 37.22 220 GLY A CA 1
ATOM 1675 C C . GLY A 1 220 ? -7.081 41.896 16.925 1.00 37.22 220 GLY A C 1
ATOM 1676 O O . GLY A 1 220 ? -7.482 43.034 16.697 1.00 37.22 220 GLY A O 1
ATOM 1677 N N . ARG A 1 221 ? -7.261 41.294 18.106 1.00 38.47 221 ARG A N 1
ATOM 1678 C CA . ARG A 1 221 ? -7.086 41.964 19.408 1.00 38.47 221 ARG A CA 1
ATOM 1679 C C . ARG A 1 221 ? -7.242 40.979 20.566 1.00 38.47 221 ARG A C 1
ATOM 1681 O O . ARG A 1 221 ? -8.089 40.100 20.562 1.00 38.47 221 ARG A O 1
ATOM 1688 N N . ARG A 1 222 ? -6.370 41.196 21.550 1.00 42.59 222 ARG A N 1
ATOM 1689 C CA . ARG A 1 222 ? -6.262 40.570 22.870 1.00 42.59 222 ARG A CA 1
ATOM 1690 C C . ARG A 1 222 ? -7.594 40.477 23.617 1.00 42.59 222 ARG A C 1
ATOM 1692 O O . ARG A 1 222 ? -8.378 41.419 23.586 1.00 42.59 222 ARG A O 1
ATOM 1699 N N . GLY A 1 223 ? -7.717 39.438 24.439 1.00 34.62 223 GLY A N 1
ATOM 1700 C CA . GLY A 1 223 ? -8.632 39.415 25.577 1.00 34.62 223 GLY A CA 1
ATOM 1701 C C . GLY A 1 223 ? -8.874 37.997 26.068 1.00 34.62 223 GLY A C 1
ATOM 1702 O O . GLY A 1 223 ? -9.769 37.326 25.572 1.00 34.62 223 GLY A O 1
ATOM 1703 N N . GLY A 1 224 ? -8.064 37.537 27.023 1.00 47.03 224 GLY A N 1
ATOM 1704 C CA . GLY A 1 224 ? -8.337 36.301 27.745 1.00 47.03 224 GLY A CA 1
ATOM 1705 C C . GLY A 1 224 ? -9.653 36.433 28.503 1.00 47.03 224 GLY A C 1
ATOM 1706 O O . GLY A 1 224 ? -9.769 37.253 29.408 1.00 47.03 224 GLY A O 1
ATOM 1707 N N . VAL A 1 225 ? -10.633 35.622 28.123 1.00 43.94 225 VAL A N 1
ATOM 1708 C CA . VAL A 1 225 ? -11.825 35.361 28.922 1.00 43.94 225 VAL A CA 1
ATOM 1709 C C . VAL A 1 225 ? -11.980 33.851 28.943 1.00 43.94 225 VAL A C 1
ATOM 1711 O O . VAL A 1 225 ? -12.216 33.222 27.913 1.00 43.94 225 VAL A O 1
ATOM 1714 N N . VAL A 1 226 ? -11.797 33.273 30.127 1.00 51.12 226 VAL A N 1
ATOM 1715 C CA . VAL A 1 226 ? -12.156 31.890 30.434 1.00 51.12 226 VAL A CA 1
ATOM 1716 C C . VAL A 1 226 ? -13.682 31.817 30.373 1.00 51.12 226 VAL A C 1
ATOM 1718 O O . VAL A 1 226 ? -14.374 31.999 31.370 1.00 51.12 226 VAL A O 1
ATOM 1721 N N . LEU A 1 227 ? -14.222 31.648 29.167 1.00 47.41 227 LEU A N 1
ATOM 1722 C CA . LEU A 1 227 ? -15.616 31.283 28.964 1.00 47.41 227 LEU A CA 1
ATOM 1723 C C . LEU A 1 227 ? -15.695 29.768 29.093 1.00 47.41 227 LEU A C 1
ATOM 1725 O O . LEU A 1 227 ? -15.138 29.032 28.280 1.00 47.41 227 LEU A O 1
ATOM 1729 N N . GLY A 1 228 ? -16.345 29.334 30.172 1.00 46.88 228 GLY A N 1
ATOM 1730 C CA . GLY A 1 228 ? -16.549 27.934 30.506 1.00 46.88 228 GLY A CA 1
ATOM 1731 C C . GLY A 1 228 ? -17.090 27.136 29.323 1.00 46.88 228 GLY A C 1
ATOM 1732 O O . GLY A 1 228 ? -17.925 27.610 28.550 1.00 46.88 228 GLY A O 1
ATOM 1733 N N . VAL A 1 229 ? -16.600 25.905 29.219 1.00 60.59 229 VAL A N 1
ATOM 1734 C CA . VAL A 1 229 ? -16.899 24.904 28.183 1.00 60.59 229 VAL A CA 1
ATOM 1735 C C . VAL A 1 229 ? -18.415 24.744 27.938 1.00 60.59 229 VAL A C 1
ATOM 1737 O O . VAL A 1 229 ? -18.847 24.473 26.817 1.00 60.59 229 VAL A O 1
ATOM 1740 N N . ASP A 1 230 ? -19.242 25.051 28.939 1.00 60.88 230 ASP A N 1
ATOM 1741 C CA . ASP A 1 230 ? -20.706 25.025 28.860 1.00 60.88 230 ASP A CA 1
ATOM 1742 C C . ASP A 1 230 ? -21.322 26.092 27.938 1.00 60.88 230 ASP A C 1
ATOM 1744 O O . ASP A 1 230 ? -22.362 25.854 27.314 1.00 60.88 230 ASP A O 1
ATOM 1748 N N . ALA A 1 231 ? -20.692 27.261 27.791 1.00 62.16 231 ALA A N 1
ATOM 1749 C CA . ALA A 1 231 ? -21.186 28.307 26.892 1.00 62.16 231 ALA A CA 1
ATOM 1750 C C . ALA A 1 231 ? -20.936 27.952 25.416 1.00 62.16 231 ALA A C 1
ATOM 1752 O O . ALA A 1 231 ? -21.756 28.276 24.551 1.00 62.16 231 ALA A O 1
ATOM 1753 N N . LEU A 1 232 ? -19.843 27.232 25.133 1.00 60.94 232 LEU A N 1
ATOM 1754 C CA . LEU A 1 232 ? -19.517 26.757 23.789 1.00 60.94 232 LEU A CA 1
ATOM 1755 C C . LEU A 1 232 ? -20.467 25.622 23.367 1.00 60.94 232 LEU A C 1
ATOM 1757 O O . LEU A 1 232 ? -21.067 25.687 22.293 1.00 60.94 232 LEU A O 1
ATOM 1761 N N . ALA A 1 233 ? -20.731 24.669 24.269 1.00 70.50 233 ALA A N 1
ATOM 1762 C CA . ALA A 1 233 ? -21.668 23.566 24.033 1.00 70.50 233 ALA A CA 1
ATOM 1763 C C . ALA A 1 233 ? -23.125 24.034 23.828 1.00 70.50 233 ALA A C 1
ATOM 1765 O O . ALA A 1 233 ? -23.921 23.372 23.150 1.00 70.50 233 ALA A O 1
ATOM 1766 N N . LYS A 1 234 ? -23.505 25.187 24.398 1.00 73.75 234 LYS A N 1
ATOM 1767 C CA . LYS A 1 234 ? -24.834 25.789 24.194 1.00 73.75 234 LYS A CA 1
ATOM 1768 C C . LYS A 1 234 ? -24.943 26.551 22.870 1.00 73.75 234 LYS A C 1
ATOM 1770 O O . LYS A 1 234 ? -26.046 26.674 22.335 1.00 73.75 234 LYS A O 1
ATOM 1775 N N . ARG A 1 235 ? -23.822 27.039 22.326 1.00 69.31 235 ARG A N 1
ATOM 1776 C CA . ARG A 1 235 ? -23.786 27.736 21.034 1.00 69.31 235 ARG A CA 1
ATOM 1777 C C . ARG A 1 235 ? -23.877 26.756 19.863 1.00 69.31 235 ARG A C 1
ATOM 1779 O O . ARG A 1 235 ? -24.638 27.028 18.941 1.00 69.31 235 ARG A O 1
ATOM 1786 N N . GLU A 1 236 ? -23.215 25.600 19.929 1.00 69.38 236 GLU A N 1
ATOM 1787 C CA . GLU A 1 236 ? -23.276 24.597 18.847 1.00 69.38 236 GLU A CA 1
ATOM 1788 C C . GLU A 1 236 ? -24.669 23.969 18.678 1.00 69.38 236 GLU A C 1
ATOM 1790 O O . GLU A 1 236 ? -25.136 23.789 17.555 1.00 69.38 236 GLU A O 1
ATOM 1795 N N . ARG A 1 237 ? -25.415 23.753 19.771 1.00 67.50 237 ARG A N 1
ATOM 1796 C CA . ARG A 1 237 ? -26.798 23.237 19.693 1.00 67.50 237 ARG A CA 1
ATOM 1797 C C . ARG A 1 237 ? -27.781 24.163 18.966 1.00 67.50 237 ARG A C 1
ATOM 1799 O O . ARG A 1 237 ? -28.764 23.679 18.407 1.00 67.50 237 ARG A O 1
ATOM 1806 N N . ARG A 1 238 ? -27.529 25.478 18.954 1.00 67.44 238 ARG A N 1
ATOM 1807 C CA . ARG A 1 238 ? -28.374 26.449 18.231 1.00 67.44 238 ARG A CA 1
ATOM 1808 C C . ARG A 1 238 ? -28.098 26.473 16.728 1.00 67.44 238 ARG A C 1
ATOM 1810 O O . ARG A 1 238 ? -29.006 26.766 15.962 1.00 67.44 238 ARG A O 1
ATOM 1817 N N . TRP A 1 239 ? -26.880 26.134 16.304 1.00 67.38 239 TRP A N 1
ATOM 1818 C CA . TRP A 1 239 ? -26.543 26.047 14.881 1.00 67.38 239 TRP A CA 1
ATOM 1819 C C . TRP A 1 239 ? -27.182 24.822 14.220 1.00 67.38 239 TRP A C 1
ATOM 1821 O O . TRP A 1 239 ? -27.783 24.955 13.157 1.00 67.38 239 TRP A O 1
ATOM 1831 N N . PHE A 1 240 ? -27.170 23.665 14.890 1.00 64.44 240 PHE A N 1
ATOM 1832 C CA . PHE A 1 240 ? -27.793 22.448 14.351 1.00 64.44 240 PHE A CA 1
ATOM 1833 C C . PHE A 1 240 ? -29.319 22.548 14.208 1.00 64.44 240 PHE A C 1
ATOM 1835 O O . PHE A 1 240 ? -29.880 22.025 13.251 1.00 64.44 240 PHE A O 1
ATOM 1842 N N . THR A 1 241 ? -30.001 23.265 15.106 1.00 68.69 241 THR A N 1
ATOM 1843 C CA . THR A 1 241 ? -31.462 23.448 15.020 1.00 68.69 241 THR A CA 1
ATOM 1844 C C . THR A 1 241 ? -31.876 24.433 13.922 1.00 68.69 241 THR A C 1
ATOM 1846 O O . THR A 1 241 ? -32.906 24.224 13.289 1.00 68.69 241 THR A O 1
ATOM 1849 N N . ALA A 1 242 ? -31.059 25.449 13.623 1.00 63.34 242 ALA A N 1
ATOM 1850 C CA . ALA A 1 242 ? -31.323 26.389 12.527 1.00 63.34 242 ALA A CA 1
ATOM 1851 C C . ALA A 1 242 ? -31.075 25.778 11.133 1.00 63.34 242 ALA A C 1
ATOM 1853 O O . ALA A 1 242 ? -31.750 26.123 10.160 1.00 63.34 242 ALA A O 1
ATOM 1854 N N . GLN A 1 243 ? -30.127 24.842 11.026 1.00 63.88 243 GLN A N 1
ATOM 1855 C CA . GLN A 1 243 ? -29.842 24.157 9.763 1.00 63.88 243 GLN A CA 1
ATOM 1856 C C . GLN A 1 243 ? -30.911 23.102 9.430 1.00 63.88 243 GLN A C 1
ATOM 1858 O O . GLN A 1 243 ? -31.223 22.870 8.266 1.00 63.88 243 GLN A O 1
ATOM 1863 N N . GLN A 1 244 ? -31.543 22.514 10.451 1.00 63.91 244 GLN A N 1
ATOM 1864 C CA . GLN A 1 244 ? -32.634 21.558 10.260 1.00 63.91 244 GLN A CA 1
ATOM 1865 C C . GLN A 1 244 ? -33.956 22.237 9.859 1.00 63.91 244 GLN A C 1
ATOM 1867 O O . GLN A 1 244 ? -34.733 21.646 9.115 1.00 63.91 244 GLN A O 1
ATOM 1872 N N . SER A 1 245 ? -34.196 23.491 10.271 1.00 57.09 245 SER A N 1
ATOM 1873 C CA . SER A 1 245 ? -35.398 24.239 9.864 1.00 57.09 245 SER A CA 1
ATOM 1874 C C . SER A 1 245 ? -35.327 24.811 8.444 1.00 57.09 245 SER A C 1
ATOM 1876 O O . SER A 1 245 ? -36.355 25.167 7.882 1.00 57.09 245 SER A O 1
ATOM 1878 N N . SER A 1 246 ? -34.133 24.923 7.854 1.00 55.56 246 SER A N 1
ATOM 1879 C CA . SER A 1 246 ? -33.943 25.455 6.494 1.00 55.56 246 SER A CA 1
ATOM 1880 C C . SER A 1 246 ? -34.006 24.380 5.399 1.00 55.56 246 SER A C 1
ATOM 1882 O O . SER A 1 246 ? -34.173 24.717 4.232 1.00 55.56 246 SER A O 1
ATOM 1884 N N . ALA A 1 247 ? -33.960 23.093 5.759 1.00 56.19 247 ALA A N 1
ATOM 1885 C CA . ALA A 1 247 ? -34.025 21.975 4.812 1.00 56.19 247 ALA A CA 1
ATOM 1886 C C . ALA A 1 247 ? -35.458 21.517 4.455 1.00 56.19 247 ALA A C 1
ATOM 1888 O O . ALA A 1 247 ? -35.616 20.531 3.740 1.00 56.19 247 ALA A O 1
ATOM 1889 N N . GLN A 1 248 ? -36.503 22.199 4.941 1.00 52.38 248 GLN A N 1
ATOM 1890 C CA . GLN A 1 248 ? -37.903 21.777 4.769 1.00 52.38 248 GLN A CA 1
ATOM 1891 C C . GLN A 1 248 ? -38.771 22.755 3.959 1.00 52.38 248 GLN A C 1
ATOM 1893 O O . GLN A 1 248 ? -39.996 22.725 4.057 1.00 52.38 248 GLN A O 1
ATOM 1898 N N . VAL A 1 249 ? -38.158 23.610 3.136 1.00 56.38 249 VAL A N 1
ATOM 1899 C CA . VAL A 1 249 ? -38.896 24.422 2.158 1.00 56.38 249 VAL A CA 1
ATOM 1900 C C . VAL A 1 249 ? -39.070 23.594 0.884 1.00 56.38 249 VAL A C 1
ATOM 1902 O O . VAL A 1 249 ? -38.195 23.557 0.024 1.00 56.38 249 VAL A O 1
ATOM 1905 N N . VAL A 1 250 ? -40.194 22.882 0.807 1.00 64.12 250 VAL A N 1
ATOM 1906 C CA . VAL A 1 250 ? -40.690 22.246 -0.420 1.00 64.12 250 VAL A CA 1
ATOM 1907 C C . VAL A 1 250 ? -41.231 23.362 -1.323 1.00 64.12 250 VAL A C 1
ATOM 1909 O O . VAL A 1 250 ? -42.122 24.086 -0.882 1.00 64.12 250 VAL A O 1
ATOM 1912 N N . PRO A 1 251 ? -40.704 23.566 -2.542 1.00 57.94 251 PRO A N 1
ATOM 1913 C CA . PRO A 1 251 ? -41.298 24.514 -3.473 1.00 57.94 251 PRO A CA 1
ATOM 1914 C C . PRO A 1 251 ? -42.613 23.941 -4.018 1.00 57.94 251 PRO A C 1
ATOM 1916 O O . PRO A 1 251 ? -42.617 22.898 -4.673 1.00 57.94 251 PRO A O 1
ATOM 1919 N N . ASP A 1 252 ? -43.720 24.632 -3.741 1.00 58.34 252 ASP A N 1
ATOM 1920 C CA . ASP A 1 252 ? -45.010 24.394 -4.387 1.00 58.34 252 ASP A CA 1
ATOM 1921 C C . ASP A 1 252 ? -44.862 24.587 -5.904 1.00 58.34 252 ASP A C 1
ATOM 1923 O O . ASP A 1 252 ? -44.413 25.633 -6.383 1.00 58.34 252 ASP A O 1
ATOM 1927 N N . GLY A 1 253 ? -45.194 23.542 -6.663 1.00 60.00 253 GLY A N 1
ATOM 1928 C CA . GLY A 1 253 ? -45.135 23.549 -8.121 1.00 60.00 253 GLY A CA 1
ATOM 1929 C C . GLY A 1 253 ? -46.197 24.471 -8.737 1.00 60.00 253 GLY A C 1
ATOM 1930 O O . GLY A 1 253 ? -47.304 24.569 -8.203 1.00 60.00 253 GLY A O 1
ATOM 1931 N N . PRO A 1 254 ? -45.895 25.143 -9.863 1.00 59.09 254 PRO A N 1
ATOM 1932 C CA . PRO A 1 254 ? -46.845 26.023 -10.531 1.00 59.09 254 PRO A CA 1
ATOM 1933 C C . PRO A 1 254 ? -48.014 25.231 -11.126 1.00 59.09 254 PRO A C 1
ATOM 1935 O O . PRO A 1 254 ? -47.837 24.181 -11.746 1.00 59.09 254 PRO A O 1
ATOM 1938 N N . GLY A 1 255 ? -49.213 25.770 -10.904 1.00 53.06 255 GLY A N 1
ATOM 1939 C CA . GLY A 1 255 ? -50.485 25.214 -11.335 1.00 53.06 255 GLY A CA 1
ATOM 1940 C C . GLY A 1 255 ? -50.605 25.044 -12.847 1.00 53.06 255 GLY A C 1
ATOM 1941 O O . GLY A 1 255 ? -50.127 25.853 -13.639 1.00 53.06 255 GLY A O 1
ATOM 1942 N N . GLN A 1 256 ? -51.298 23.968 -13.215 1.00 48.81 256 GLN A N 1
ATOM 1943 C CA . GLN A 1 256 ? -51.946 23.812 -14.508 1.00 48.81 256 GLN A CA 1
ATOM 1944 C C . GLN A 1 256 ? -53.094 24.825 -14.610 1.00 48.81 256 GLN A C 1
ATOM 1946 O O . GLN A 1 256 ? -54.079 24.709 -13.883 1.00 48.81 256 GLN A O 1
ATOM 1951 N N . GLU A 1 257 ? -52.991 25.768 -15.541 1.00 49.00 257 GLU A N 1
ATOM 1952 C CA . GLU A 1 257 ? -54.154 26.411 -16.149 1.00 49.00 257 GLU A CA 1
ATOM 1953 C C . GLU A 1 257 ? -54.220 25.995 -17.624 1.00 49.00 257 GLU A C 1
ATOM 1955 O O . GLU A 1 257 ? -53.270 26.205 -18.374 1.00 49.00 257 GLU A O 1
ATOM 1960 N N . SER A 1 258 ? -55.337 25.325 -17.930 1.00 58.88 258 SER A N 1
ATOM 1961 C CA . SER A 1 258 ? -56.118 25.215 -19.177 1.00 58.88 258 SER A CA 1
ATOM 1962 C C . SER A 1 258 ? -55.445 25.450 -20.530 1.00 58.88 258 SER A C 1
ATOM 1964 O O . SER A 1 258 ? -55.071 26.604 -20.828 1.00 58.88 258 SER A O 1
#

Sequence (258 aa):
VILPITCLSVFATTSLLVPRDSLGERLAITLSMVLASLAFRYTFIERVPVVSYLTLMDKIILLNFFMLALLLAADISFLFLDGGSDAGEVATRKLEIRQDLEVSLATAFFLLEFVTAVTIAICLKYAFEVNRQWLLEDESAQSIARKFGWKLRKRSSSNRGLVGESSLSAPEGLTLEDLHRKHSESGAGDEEGSGGQRGGGEVMSQAEAESASSAQKATGRRGGVVLGVDALAKRERRWFTAQQSSAQVVPDGPGQES